Protein AF-A0AAN9F4X1-F1 (afdb_monomer)

Radius of gyration: 17.56 Å; Cα contacts (8 Å, |Δi|>4): 299; chains: 1; bounding box: 50×31×44 Å

Foldseek 3Di:
DCPDPVVVVVVPPAEQEQDPDDDPPDPDPDPDQLPCPVVVVVVVCVVVVHDDDPDDHPHRDRQKHKDKAWDDDDDFWTKIKIKMWGAAQAKDPKHKYKFAAPPQLVQWDAKPQWHWDADPPRSIIMTIHDVVRRIQHYWDCDPDPPDPTDIDMDMMMTMGTPPPDDPDDCVPRVHTD

Organism: Crotalaria pallida (NCBI:txid3830)

Sequence (177 aa):
MLDNVEDRLAAGENLILALMNHLVFSKGGWIFPFANRTAKTLAWAKLKHNKVPAKLPCGDNCPVSINWHVNTDHKAGWTARIMIFNWLDDSFEDWFAAIKFDKYFEDFEDVYSFNGTRILGLKTIFLQGLKDMNYLAGETNGTCPSDPRVLEKQQSVISFNKKNTKHIDIMRNGFPS

Structure (mmCIF, N/CA/C/O backbone):
data_AF-A0AAN9F4X1-F1
#
_entry.id   AF-A0AAN9F4X1-F1
#
loop_
_atom_site.group_PDB
_atom_site.id
_atom_site.type_symbol
_atom_site.label_atom_id
_atom_site.label_alt_id
_atom_site.label_comp_id
_atom_site.label_asym_id
_atom_site.label_entity_id
_atom_site.label_seq_id
_atom_site.pdbx_PDB_ins_code
_atom_site.Cartn_x
_atom_site.Cartn_y
_atom_site.Cartn_z
_atom_site.occupancy
_atom_site.B_iso_or_equiv
_atom_site.auth_seq_id
_atom_site.auth_comp_id
_atom_site.auth_asym_id
_atom_site.auth_atom_id
_atom_site.pdbx_PDB_model_num
ATOM 1 N N . MET A 1 1 ? -24.018 -13.080 -14.643 1.00 32.03 1 MET A N 1
ATOM 2 C CA . MET A 1 1 ? -24.502 -12.915 -13.258 1.00 32.03 1 MET A CA 1
ATOM 3 C C . MET A 1 1 ? -23.821 -13.977 -12.412 1.00 32.03 1 MET A C 1
ATOM 5 O O . MET A 1 1 ? -24.387 -15.044 -12.260 1.00 32.03 1 MET A O 1
ATOM 9 N N . LEU A 1 2 ? -22.569 -13.703 -12.029 1.00 26.06 2 LEU A N 1
ATOM 10 C CA . LEU A 1 2 ? -21.730 -14.306 -10.980 1.00 26.06 2 LEU A CA 1
ATOM 11 C C . LEU A 1 2 ? -20.386 -13.549 -11.089 1.00 26.06 2 LEU A C 1
ATOM 13 O O . LEU A 1 2 ? -19.451 -14.003 -11.734 1.00 26.06 2 LEU A O 1
ATOM 17 N N . ASP A 1 3 ? -20.361 -12.318 -10.567 1.00 32.72 3 ASP A N 1
ATOM 18 C CA . ASP A 1 3 ? -19.185 -11.432 -10.522 1.00 32.72 3 ASP A CA 1
ATOM 19 C C . ASP A 1 3 ? -18.366 -11.733 -9.258 1.00 32.72 3 ASP A C 1
ATOM 21 O O . ASP A 1 3 ? -18.247 -10.902 -8.355 1.00 32.72 3 ASP A O 1
ATOM 25 N N . ASN A 1 4 ? -17.857 -12.959 -9.135 1.00 37.34 4 ASN A N 1
ATOM 26 C CA . ASN A 1 4 ? -17.103 -13.350 -7.952 1.00 37.34 4 ASN A CA 1
ATOM 27 C C . ASN A 1 4 ? -15.631 -12.962 -8.111 1.00 37.34 4 ASN A C 1
ATOM 29 O O . ASN A 1 4 ? -14.868 -13.554 -8.866 1.00 37.34 4 ASN A O 1
ATOM 33 N N . VAL A 1 5 ? -15.226 -11.959 -7.332 1.00 42.25 5 VAL A N 1
ATOM 34 C CA . VAL A 1 5 ? -13.828 -11.562 -7.088 1.00 42.25 5 VAL A CA 1
ATOM 35 C C . VAL A 1 5 ? -12.943 -12.773 -6.731 1.00 42.25 5 VAL A C 1
ATOM 37 O O . VAL A 1 5 ? -11.759 -12.783 -7.061 1.00 42.25 5 VAL A O 1
ATOM 40 N N . GLU A 1 6 ? -13.518 -13.821 -6.131 1.00 33.94 6 GLU A N 1
ATOM 41 C CA . GLU A 1 6 ? -12.856 -15.102 -5.844 1.00 33.94 6 GLU A CA 1
ATOM 42 C C . GLU A 1 6 ? -12.417 -15.867 -7.105 1.00 33.94 6 GLU A C 1
ATOM 44 O O . GLU A 1 6 ? -11.312 -16.409 -7.124 1.00 33.94 6 GLU A O 1
ATOM 49 N N . ASP A 1 7 ? -13.200 -15.837 -8.188 1.00 35.84 7 ASP A N 1
ATOM 50 C CA . ASP A 1 7 ? -12.847 -16.513 -9.445 1.00 35.84 7 ASP A CA 1
ATOM 51 C C . ASP A 1 7 ? -11.687 -15.794 -10.159 1.00 35.84 7 ASP A C 1
ATOM 53 O O . ASP A 1 7 ? -10.833 -16.433 -10.771 1.00 35.84 7 ASP A O 1
ATOM 57 N N . ARG A 1 8 ? -11.582 -14.463 -10.008 1.00 38.84 8 ARG A N 1
ATOM 58 C CA . ARG A 1 8 ? -10.441 -13.672 -10.518 1.00 38.84 8 ARG A CA 1
ATOM 59 C C . ARG A 1 8 ? -9.163 -13.903 -9.709 1.00 38.84 8 ARG A C 1
ATOM 61 O O . ARG A 1 8 ? -8.076 -1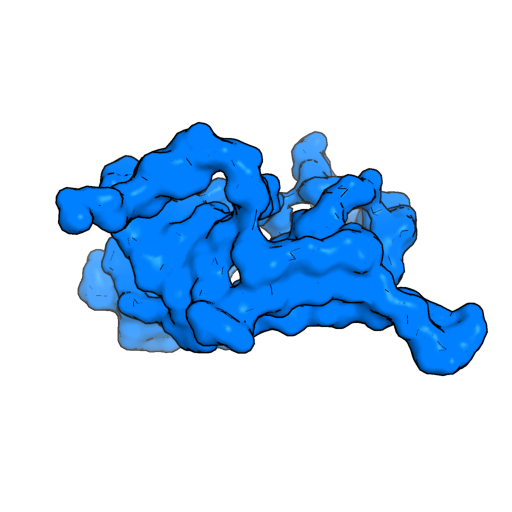3.869 -10.275 1.00 38.84 8 ARG A O 1
ATOM 68 N N . LEU A 1 9 ? -9.284 -14.168 -8.405 1.00 35.22 9 LEU A N 1
ATOM 69 C CA . LEU A 1 9 ? -8.157 -14.564 -7.550 1.00 35.22 9 LEU A CA 1
ATOM 70 C C . LEU A 1 9 ? -7.653 -15.977 -7.893 1.00 35.22 9 LEU A C 1
ATOM 72 O O . LEU A 1 9 ? -6.452 -16.227 -7.813 1.00 35.22 9 LEU A O 1
ATOM 76 N N . ALA A 1 10 ? -8.550 -16.882 -8.301 1.00 30.38 10 ALA A N 1
ATOM 77 C CA . ALA A 1 10 ? -8.215 -18.242 -8.724 1.00 30.38 10 ALA A CA 1
ATOM 78 C C . ALA A 1 10 ? -7.601 -18.317 -10.136 1.00 30.38 10 ALA A C 1
ATOM 80 O O . ALA A 1 10 ? -6.865 -19.259 -10.427 1.00 30.38 10 ALA A O 1
ATOM 81 N N . ALA A 1 11 ? -7.866 -17.326 -10.996 1.00 32.97 11 ALA A N 1
ATOM 82 C CA . ALA A 1 11 ? -7.420 -17.308 -12.390 1.00 32.97 11 ALA A CA 1
ATOM 83 C C . ALA A 1 11 ? -5.918 -17.027 -12.589 1.00 32.97 11 ALA A C 1
ATOM 85 O O . ALA A 1 11 ? -5.431 -17.189 -13.700 1.00 32.97 11 ALA A O 1
ATOM 86 N N . GLY A 1 12 ? -5.164 -16.644 -11.549 1.00 32.53 12 GLY A N 1
ATOM 87 C CA . GLY A 1 12 ? -3.690 -16.660 -11.554 1.00 32.53 12 GLY A CA 1
ATOM 88 C C . GLY A 1 12 ? -2.971 -15.728 -12.543 1.00 32.53 12 GLY A C 1
ATOM 89 O O . GLY A 1 12 ? -1.748 -15.627 -12.492 1.00 32.53 12 GLY A O 1
ATOM 90 N N . GLU A 1 13 ? -3.68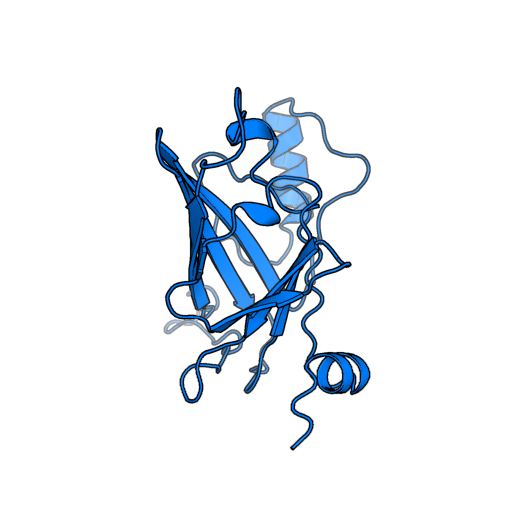9 -15.010 -13.399 1.00 31.72 13 GLU A N 1
ATOM 91 C CA . GLU A 1 13 ? -3.125 -14.101 -14.390 1.00 31.72 13 GLU A CA 1
ATOM 92 C C . GLU A 1 13 ? -3.264 -12.660 -13.864 1.00 31.72 13 GLU A C 1
ATOM 94 O O . GLU A 1 13 ? -4.365 -12.143 -13.694 1.00 31.72 13 GLU A O 1
ATOM 99 N N . ASN A 1 14 ? -2.128 -12.024 -13.548 1.00 33.88 14 ASN A N 1
ATOM 100 C CA . ASN A 1 14 ? -1.980 -10.619 -13.110 1.00 33.88 14 ASN A CA 1
ATOM 101 C C . ASN A 1 14 ? -2.286 -10.273 -11.637 1.00 33.88 14 ASN A C 1
ATOM 103 O O . ASN A 1 14 ? -2.447 -9.099 -11.291 1.00 33.88 14 ASN A O 1
ATOM 107 N N . LEU A 1 15 ? -2.302 -11.248 -10.720 1.00 32.38 15 LEU A N 1
ATOM 108 C CA . LEU A 1 15 ? -2.380 -10.934 -9.288 1.00 32.38 15 LEU A CA 1
ATOM 109 C C . LEU A 1 15 ? -1.022 -10.433 -8.763 1.00 32.38 15 LEU A C 1
ATOM 111 O O . LEU A 1 15 ? -0.093 -11.213 -8.545 1.00 32.38 15 LEU A O 1
ATOM 115 N N . ILE A 1 16 ? -0.914 -9.130 -8.496 1.00 41.84 16 ILE A N 1
ATOM 116 C CA . ILE A 1 16 ? 0.252 -8.557 -7.819 1.00 41.84 16 ILE A CA 1
ATOM 117 C C . ILE A 1 16 ? 0.155 -8.891 -6.327 1.00 41.84 16 ILE A C 1
ATOM 119 O O . ILE A 1 16 ? -0.446 -8.171 -5.525 1.00 41.84 16 ILE A O 1
ATOM 123 N N . LEU A 1 17 ? 0.788 -9.992 -5.927 1.00 33.25 17 LEU A N 1
ATOM 124 C CA . LEU A 1 17 ? 0.945 -10.337 -4.518 1.00 33.25 17 LEU A CA 1
ATOM 125 C C . LEU A 1 17 ? 2.117 -9.549 -3.910 1.00 33.25 17 LEU A C 1
ATOM 127 O O . LEU A 1 17 ? 3.219 -10.061 -3.721 1.00 33.25 17 LEU A O 1
ATOM 131 N N . ALA A 1 18 ? 1.895 -8.273 -3.602 1.00 41.50 18 ALA A N 1
ATOM 132 C CA . ALA A 1 18 ? 2.868 -7.485 -2.858 1.00 41.50 18 ALA A CA 1
ATOM 133 C C . ALA A 1 18 ? 2.681 -7.716 -1.352 1.00 41.50 18 ALA A C 1
ATOM 135 O O . ALA A 1 18 ? 1.747 -7.209 -0.733 1.00 41.50 18 ALA A O 1
ATOM 136 N N . LEU A 1 19 ? 3.595 -8.473 -0.742 1.00 33.38 19 LEU A N 1
ATOM 137 C CA . LEU A 1 19 ? 3.666 -8.579 0.713 1.00 33.38 19 LEU A CA 1
ATOM 138 C C . LEU A 1 19 ? 4.097 -7.223 1.286 1.00 33.38 19 LEU A C 1
ATOM 140 O O . LEU A 1 19 ? 5.250 -6.807 1.129 1.00 33.38 19 LEU A O 1
ATOM 144 N N . MET A 1 20 ? 3.163 -6.540 1.949 1.00 34.94 20 MET A N 1
ATOM 145 C CA . MET A 1 20 ? 3.404 -5.284 2.656 1.00 34.94 20 MET A CA 1
ATOM 146 C C . MET A 1 20 ? 4.274 -5.555 3.881 1.00 34.94 20 MET A C 1
ATOM 148 O O 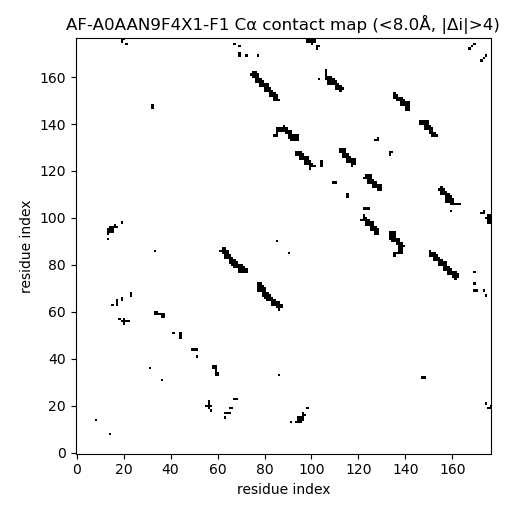. MET A 1 20 ? 3.796 -5.730 4.991 1.00 34.94 20 MET A O 1
ATOM 152 N N . ASN A 1 21 ? 5.586 -5.620 3.685 1.00 35.69 21 ASN A N 1
ATOM 153 C CA . ASN A 1 21 ? 6.512 -5.755 4.797 1.00 35.69 21 ASN A CA 1
ATOM 154 C C . ASN A 1 21 ? 6.793 -4.371 5.395 1.00 35.69 21 ASN A C 1
ATOM 156 O O . ASN A 1 21 ? 7.172 -3.442 4.682 1.00 35.69 21 ASN A O 1
ATOM 160 N N . HIS A 1 22 ? 6.610 -4.262 6.714 1.00 30.88 22 HIS A N 1
ATOM 161 C CA . HIS A 1 22 ? 6.814 -3.085 7.561 1.00 30.88 22 HIS A CA 1
ATOM 162 C C . HIS A 1 22 ? 8.129 -2.320 7.300 1.00 30.88 22 HIS A C 1
ATOM 164 O O . HIS A 1 22 ? 9.107 -2.449 8.036 1.00 30.88 22 HIS A O 1
ATOM 170 N N . LEU A 1 23 ? 8.137 -1.430 6.310 1.00 32.00 23 LEU A N 1
ATOM 171 C CA . LEU A 1 23 ? 9.049 -0.294 6.274 1.00 32.00 23 LEU A CA 1
ATOM 172 C C . LEU A 1 23 ? 8.242 0.991 6.223 1.00 32.00 23 LEU A C 1
ATOM 174 O O . LEU A 1 23 ? 7.928 1.543 5.170 1.00 32.00 23 LEU A O 1
ATOM 178 N N . VAL A 1 24 ? 7.959 1.494 7.419 1.00 32.16 24 VAL A N 1
ATOM 179 C CA . VAL A 1 24 ? 7.647 2.901 7.627 1.00 32.16 24 VAL A CA 1
ATOM 180 C C . VAL A 1 24 ? 8.922 3.685 7.324 1.00 32.16 24 VAL A C 1
ATOM 182 O O . VAL A 1 24 ? 9.817 3.781 8.164 1.00 32.16 24 VAL A O 1
ATOM 185 N N . PHE A 1 25 ? 9.036 4.250 6.121 1.00 28.95 25 PHE A N 1
ATOM 186 C CA . PHE A 1 25 ? 10.027 5.295 5.871 1.00 28.95 25 PHE A CA 1
ATOM 187 C C . PHE A 1 25 ? 9.559 6.568 6.584 1.00 28.95 25 PHE A C 1
ATOM 189 O O . PHE A 1 25 ? 8.845 7.399 6.028 1.00 28.95 25 PHE A O 1
ATOM 196 N N . SER A 1 26 ? 9.935 6.696 7.857 1.00 24.78 26 SER A N 1
ATOM 197 C CA . SER A 1 26 ? 9.824 7.945 8.609 1.00 24.78 26 SER A CA 1
ATOM 198 C C . SER A 1 26 ? 10.621 9.035 7.885 1.00 24.78 26 SER A C 1
ATOM 200 O O . SER A 1 26 ? 11.833 8.906 7.730 1.00 24.78 26 SER A O 1
ATOM 202 N N . LYS A 1 27 ? 9.904 10.064 7.409 1.00 29.39 27 LYS A N 1
ATOM 203 C CA . LYS A 1 27 ? 10.380 11.360 6.886 1.00 29.39 27 LYS A CA 1
ATOM 204 C C . LYS A 1 27 ? 11.734 11.318 6.161 1.00 29.39 27 LYS A C 1
ATOM 206 O O . LYS A 1 27 ? 12.783 11.582 6.738 1.00 29.39 27 LYS A O 1
ATOM 211 N N . GLY A 1 28 ? 11.663 11.067 4.858 1.00 30.09 28 GLY A N 1
ATOM 212 C CA . GLY A 1 28 ? 12.811 11.064 3.952 1.00 30.09 28 GLY A CA 1
ATOM 213 C C . GLY A 1 28 ? 12.693 9.903 2.981 1.00 30.09 28 GLY A C 1
ATOM 214 O O . GLY A 1 28 ? 13.497 8.977 3.017 1.00 30.09 28 GLY A O 1
ATOM 215 N N . GLY A 1 29 ? 11.622 9.906 2.182 1.00 34.69 29 GLY A N 1
ATOM 216 C CA . GLY A 1 29 ? 11.379 8.889 1.167 1.00 34.69 29 GLY A CA 1
ATOM 217 C C . GLY A 1 29 ? 12.492 8.934 0.135 1.00 34.69 29 GLY A C 1
ATOM 218 O O . GLY A 1 29 ? 12.477 9.779 -0.756 1.00 34.69 29 GLY A O 1
ATOM 219 N N . TRP A 1 30 ? 13.479 8.053 0.274 1.00 43.81 30 TRP A N 1
ATOM 220 C CA . TRP A 1 30 ? 14.514 7.953 -0.731 1.00 43.81 30 TRP A CA 1
ATOM 221 C C . TRP A 1 30 ? 13.962 7.181 -1.927 1.00 43.81 30 TRP A C 1
ATOM 223 O O . TRP A 1 30 ? 13.773 5.966 -1.873 1.00 43.81 30 TRP A O 1
ATOM 233 N N . ILE A 1 31 ? 13.710 7.916 -3.006 1.00 46.66 31 ILE A N 1
ATOM 234 C CA . ILE A 1 31 ? 13.449 7.402 -4.352 1.00 46.66 31 ILE A CA 1
ATOM 235 C C . ILE A 1 31 ? 14.808 6.965 -4.921 1.00 46.66 31 ILE A C 1
ATOM 237 O O . ILE A 1 31 ? 15.414 7.661 -5.729 1.00 46.66 31 ILE A O 1
ATOM 241 N N . PHE A 1 32 ? 15.401 5.903 -4.368 1.00 48.84 32 PHE A N 1
ATOM 242 C CA . PHE A 1 32 ? 16.644 5.360 -4.919 1.00 48.84 32 PHE A CA 1
ATOM 243 C C . PHE A 1 32 ? 16.253 4.416 -6.053 1.00 48.84 32 PHE A C 1
ATOM 245 O O . PHE A 1 32 ? 15.279 3.678 -5.883 1.00 48.84 32 PHE A O 1
ATOM 252 N N . PRO A 1 33 ? 17.034 4.375 -7.149 1.00 56.38 33 PRO A N 1
ATOM 253 C CA . PRO A 1 33 ? 16.976 3.267 -8.083 1.00 56.38 33 PRO A CA 1
ATOM 254 C C . PRO A 1 33 ? 17.053 1.969 -7.296 1.00 56.38 33 PRO A C 1
ATOM 256 O O . PRO A 1 33 ? 17.814 1.854 -6.328 1.00 56.38 33 PRO A O 1
ATOM 259 N N . PHE A 1 34 ? 16.219 1.029 -7.700 1.00 56.09 34 PHE A N 1
ATOM 260 C CA . PHE A 1 34 ? 15.940 -0.184 -6.962 1.00 56.09 34 PHE A CA 1
ATOM 261 C C . PHE A 1 34 ? 17.199 -1.041 -6.709 1.00 56.09 34 PHE A C 1
ATOM 263 O O . PHE A 1 34 ? 17.322 -1.709 -5.682 1.00 56.09 34 PHE A O 1
ATOM 270 N N . ALA A 1 35 ? 18.193 -0.927 -7.592 1.00 62.34 35 ALA A N 1
ATOM 271 C CA . ALA A 1 35 ? 19.492 -1.563 -7.444 1.00 62.34 35 ALA A CA 1
ATOM 272 C C . ALA A 1 35 ? 20.203 -1.176 -6.129 1.00 62.34 35 ALA A C 1
ATOM 274 O O . ALA A 1 35 ? 20.462 -0.001 -5.835 1.00 62.34 35 ALA A O 1
ATOM 275 N N . ASN A 1 36 ? 20.605 -2.202 -5.373 1.00 66.50 36 ASN A N 1
ATOM 276 C CA . ASN A 1 36 ? 21.379 -2.107 -4.133 1.00 66.50 36 ASN A CA 1
ATOM 277 C C . ASN A 1 36 ? 20.670 -1.369 -2.984 1.00 66.50 36 ASN A C 1
ATOM 279 O O . ASN A 1 36 ? 21.332 -0.815 -2.093 1.00 66.50 36 ASN A O 1
ATOM 283 N N . ARG A 1 37 ? 19.331 -1.341 -2.964 1.00 70.31 37 ARG A N 1
ATOM 284 C CA . ARG A 1 37 ? 18.573 -0.733 -1.861 1.00 70.31 37 ARG A CA 1
ATOM 285 C C . ARG A 1 37 ? 18.836 -1.470 -0.555 1.00 70.31 37 ARG A C 1
ATOM 287 O O . ARG A 1 37 ? 18.982 -0.823 0.484 1.00 70.31 37 ARG A O 1
ATOM 294 N N . THR A 1 38 ? 18.966 -2.790 -0.604 1.00 75.19 38 THR A N 1
ATOM 295 C CA . THR A 1 38 ? 19.269 -3.627 0.560 1.00 75.19 38 THR A CA 1
ATOM 296 C C . THR A 1 38 ? 20.621 -3.244 1.158 1.00 75.19 38 THR A C 1
ATOM 298 O O . THR A 1 38 ? 20.697 -2.902 2.340 1.00 75.19 38 THR A O 1
ATOM 301 N N . ALA A 1 39 ? 21.675 -3.182 0.338 1.00 80.19 39 ALA A N 1
ATOM 302 C CA . ALA A 1 39 ? 23.014 -2.798 0.787 1.00 80.19 39 ALA A CA 1
ATOM 303 C C . ALA A 1 39 ? 23.047 -1.383 1.393 1.00 80.19 39 ALA A C 1
ATOM 305 O O . ALA A 1 39 ? 23.582 -1.183 2.487 1.00 80.19 39 ALA A O 1
ATOM 306 N N . LYS A 1 40 ? 22.414 -0.405 0.730 1.00 76.81 40 LYS A N 1
ATOM 307 C CA . LYS A 1 40 ? 22.313 0.976 1.234 1.00 76.81 40 LYS A CA 1
ATOM 308 C C . LYS A 1 40 ? 21.538 1.055 2.549 1.00 76.81 40 LYS A C 1
ATOM 310 O O . LYS A 1 40 ? 21.950 1.768 3.461 1.00 76.81 40 LYS A O 1
ATOM 315 N N . THR A 1 41 ? 20.442 0.307 2.667 1.00 75.00 41 THR A N 1
ATOM 316 C CA . THR A 1 41 ? 19.600 0.291 3.872 1.00 75.00 41 THR A CA 1
ATOM 317 C C . THR A 1 41 ? 20.343 -0.330 5.051 1.00 75.00 41 THR A C 1
ATOM 319 O O . THR A 1 41 ? 20.308 0.226 6.146 1.00 75.00 41 THR A O 1
ATOM 322 N N . LEU A 1 42 ? 21.073 -1.429 4.836 1.00 81.00 42 LEU A N 1
ATOM 323 C CA . LEU A 1 42 ? 21.905 -2.054 5.868 1.00 81.00 42 LEU A CA 1
ATOM 324 C C . LEU A 1 42 ? 23.049 -1.133 6.311 1.00 81.00 42 LEU A C 1
ATOM 326 O O . LEU A 1 42 ? 23.293 -0.987 7.510 1.00 81.00 42 LEU A O 1
ATOM 330 N N . ALA A 1 43 ? 23.711 -0.460 5.367 1.00 83.00 43 ALA A N 1
ATOM 331 C CA . ALA A 1 43 ? 24.750 0.519 5.678 1.00 83.00 43 ALA A CA 1
ATOM 332 C C . ALA A 1 43 ? 24.193 1.700 6.491 1.00 83.00 43 ALA A C 1
ATOM 334 O O . ALA A 1 43 ? 24.773 2.086 7.507 1.00 83.00 43 ALA A O 1
ATOM 335 N N . TRP A 1 44 ? 23.034 2.234 6.099 1.00 76.75 44 TRP A N 1
ATOM 336 C CA . TRP A 1 44 ? 22.355 3.300 6.834 1.00 76.75 44 TRP A CA 1
ATOM 337 C C . TRP A 1 44 ? 21.918 2.859 8.234 1.00 76.75 44 TRP A C 1
ATOM 339 O O . TRP A 1 44 ? 22.129 3.589 9.202 1.00 76.75 44 TRP A O 1
ATOM 349 N N . ALA A 1 45 ? 21.355 1.654 8.370 1.00 79.38 45 ALA A N 1
ATOM 350 C CA . ALA A 1 45 ? 20.970 1.097 9.662 1.00 79.38 45 ALA A CA 1
ATOM 351 C C . ALA A 1 45 ? 22.180 0.968 10.596 1.00 79.38 45 ALA A C 1
ATOM 353 O O . ALA A 1 45 ? 22.088 1.349 11.762 1.00 79.38 45 ALA A O 1
ATOM 354 N N . LYS A 1 46 ? 23.333 0.533 10.067 1.00 83.12 46 LYS A N 1
ATOM 355 C CA . LYS A 1 46 ? 24.600 0.484 10.807 1.00 83.12 46 LYS A CA 1
ATOM 356 C C . LYS A 1 46 ? 25.053 1.875 11.261 1.00 83.12 46 LYS A C 1
ATOM 358 O O . LYS A 1 46 ? 25.394 2.037 12.427 1.00 83.12 46 LYS A O 1
ATOM 363 N N . LEU A 1 47 ? 25.008 2.877 10.378 1.00 82.00 47 LEU A N 1
ATOM 364 C CA . LEU A 1 47 ? 25.374 4.267 10.698 1.00 82.00 47 LEU A CA 1
ATOM 365 C C . LEU A 1 47 ? 24.444 4.915 11.732 1.00 82.00 47 LEU A C 1
ATOM 367 O O . LEU A 1 47 ? 24.878 5.763 12.505 1.00 82.00 47 LEU A O 1
ATOM 371 N N . LYS A 1 48 ? 23.160 4.547 11.738 1.00 80.81 48 LYS A N 1
ATOM 372 C CA . LYS A 1 48 ? 22.160 5.067 12.682 1.00 80.81 48 LYS A CA 1
ATOM 373 C C . LYS A 1 48 ? 21.982 4.204 13.930 1.00 80.81 48 LYS A C 1
ATOM 375 O O . LYS A 1 48 ? 21.137 4.532 14.753 1.00 80.81 48 LYS A O 1
ATOM 380 N N . HIS A 1 49 ? 22.762 3.132 14.076 1.00 83.56 49 HIS A N 1
ATOM 381 C CA . HIS A 1 49 ? 22.625 2.152 15.159 1.00 83.56 49 HIS A CA 1
ATOM 382 C C . HIS A 1 49 ? 21.198 1.581 15.287 1.00 83.56 49 HIS A C 1
ATOM 384 O O . HIS A 1 49 ? 20.738 1.240 16.377 1.00 83.56 49 HIS A O 1
ATOM 390 N N . ASN A 1 50 ? 20.491 1.464 14.162 1.00 78.50 50 ASN A N 1
ATOM 391 C CA . ASN A 1 50 ? 19.146 0.906 14.115 1.00 78.50 50 ASN A CA 1
ATOM 392 C C . ASN A 1 50 ? 19.203 -0.625 14.114 1.00 78.50 50 ASN A C 1
ATOM 394 O O . ASN A 1 50 ? 20.054 -1.232 13.462 1.00 78.50 50 ASN A O 1
ATOM 398 N N . LYS A 1 51 ? 18.249 -1.262 14.802 1.00 79.44 51 LYS A N 1
ATOM 399 C CA . LYS A 1 51 ? 18.086 -2.720 14.758 1.00 79.44 51 LYS A CA 1
ATOM 400 C C . LYS A 1 51 ? 17.603 -3.146 13.372 1.00 79.44 51 LYS A C 1
ATOM 402 O O . LYS A 1 51 ? 16.617 -2.610 12.870 1.00 79.44 51 LYS A O 1
ATOM 407 N N . VAL A 1 52 ? 18.282 -4.125 12.781 1.00 75.38 52 VAL A N 1
ATOM 408 C CA . VAL A 1 52 ? 17.880 -4.734 11.509 1.00 75.38 52 VAL A CA 1
ATOM 409 C C . VAL A 1 52 ? 16.916 -5.891 11.804 1.00 75.38 52 VAL A C 1
ATOM 411 O O . VAL A 1 52 ? 17.237 -6.729 12.650 1.00 75.38 52 VAL A O 1
ATOM 414 N N . PRO A 1 53 ? 15.735 -5.947 11.164 1.00 70.56 53 PRO A N 1
ATOM 415 C CA . PRO A 1 53 ? 14.792 -7.042 11.363 1.00 70.56 53 PRO A CA 1
ATOM 416 C C . PRO A 1 53 ? 15.342 -8.363 10.808 1.00 70.56 53 PRO A C 1
ATOM 418 O O . PRO A 1 53 ? 16.053 -8.377 9.807 1.00 70.56 53 PRO A O 1
ATOM 421 N N . ALA A 1 54 ? 14.975 -9.483 11.441 1.00 71.00 54 ALA A N 1
ATOM 422 C CA . ALA A 1 54 ? 15.418 -10.821 11.031 1.00 71.00 54 ALA A CA 1
ATOM 423 C C . ALA A 1 54 ? 14.900 -11.219 9.638 1.00 71.00 54 ALA A C 1
ATOM 425 O O . ALA A 1 54 ? 15.597 -11.890 8.882 1.00 71.00 54 ALA A O 1
ATOM 426 N N . LYS A 1 55 ? 13.686 -10.777 9.289 1.00 67.06 55 LYS A N 1
ATOM 427 C CA . LYS A 1 55 ? 13.131 -10.880 7.940 1.00 67.06 55 LYS A CA 1
ATOM 428 C C . LYS A 1 55 ? 13.222 -9.509 7.289 1.00 67.06 55 LYS A C 1
ATOM 430 O O . LYS A 1 55 ? 12.572 -8.565 7.741 1.00 67.06 55 LYS A O 1
ATOM 435 N N . LEU A 1 56 ? 14.045 -9.399 6.252 1.00 65.88 56 LEU A N 1
ATOM 436 C CA . LEU A 1 56 ? 14.091 -8.184 5.457 1.00 65.88 56 LEU A CA 1
ATOM 437 C C . LEU A 1 56 ? 12.802 -8.081 4.621 1.00 65.88 56 LEU A C 1
ATOM 439 O O . LEU A 1 56 ? 12.282 -9.103 4.162 1.00 65.88 56 LEU A O 1
ATOM 443 N N . PRO A 1 57 ? 12.263 -6.866 4.440 1.00 63.22 57 PRO A N 1
ATOM 444 C CA . PRO A 1 57 ? 11.202 -6.619 3.468 1.00 63.22 57 PRO A CA 1
ATOM 445 C C . PRO A 1 57 ? 11.688 -7.004 2.071 1.00 63.22 57 PRO A C 1
ATOM 447 O O . PRO A 1 57 ? 12.888 -7.198 1.881 1.00 63.22 57 PRO A O 1
ATOM 450 N N . CYS A 1 58 ? 10.758 -7.107 1.113 1.00 60.44 58 CYS A N 1
ATOM 451 C CA . CYS A 1 58 ? 11.082 -7.439 -0.275 1.00 60.44 58 CYS A CA 1
ATOM 452 C C . CYS A 1 58 ? 12.303 -6.614 -0.712 1.00 60.44 58 CYS A C 1
ATOM 454 O O . CYS A 1 58 ? 12.257 -5.381 -0.678 1.00 60.44 58 CYS A O 1
ATOM 456 N N . GLY A 1 59 ? 13.415 -7.324 -0.924 1.00 58.34 59 GLY A N 1
ATOM 457 C CA . GLY A 1 59 ? 14.750 -6.754 -1.060 1.00 58.34 59 GLY A CA 1
ATOM 458 C C . GLY A 1 59 ? 15.000 -6.309 -2.488 1.00 58.34 59 GLY A C 1
ATOM 459 O O . GLY A 1 59 ? 14.084 -5.848 -3.153 1.00 58.34 59 GLY A O 1
ATOM 460 N N . ASP A 1 60 ? 16.221 -6.482 -2.978 1.00 58.78 60 ASP A N 1
ATOM 461 C CA . ASP A 1 60 ? 16.569 -6.152 -4.357 1.00 58.78 60 ASP A CA 1
ATOM 462 C C . ASP A 1 60 ? 16.065 -7.267 -5.319 1.00 58.78 60 ASP A C 1
ATOM 464 O O . ASP A 1 60 ? 16.706 -8.299 -5.446 1.00 58.78 60 ASP A O 1
ATOM 468 N N . ASN A 1 61 ? 14.873 -7.136 -5.910 1.00 61.41 61 ASN A N 1
ATOM 469 C CA . ASN A 1 61 ? 14.493 -7.357 -7.337 1.00 61.41 61 ASN A CA 1
ATOM 470 C C . ASN A 1 61 ? 12.998 -7.686 -7.406 1.00 61.41 61 ASN A C 1
ATOM 472 O O . ASN A 1 61 ? 12.566 -8.672 -7.993 1.00 61.41 61 ASN A O 1
ATOM 476 N N . CYS A 1 62 ? 12.205 -6.878 -6.705 1.00 70.62 62 CYS A N 1
ATOM 477 C CA . CYS A 1 62 ? 10.779 -7.071 -6.552 1.00 70.62 62 CYS A CA 1
ATOM 478 C C . CYS A 1 62 ? 10.089 -6.334 -7.696 1.00 70.62 62 CYS A C 1
ATOM 480 O O . CYS A 1 62 ? 10.251 -5.116 -7.787 1.00 70.62 62 CYS A O 1
ATOM 482 N N . PRO A 1 63 ? 9.325 -7.041 -8.544 1.00 73.31 63 PRO A N 1
ATOM 483 C CA . PRO A 1 63 ? 8.740 -6.457 -9.747 1.00 73.31 63 PRO A CA 1
ATOM 484 C C . PRO A 1 63 ? 7.777 -5.315 -9.418 1.00 73.31 63 PRO A C 1
ATOM 486 O O . PRO A 1 63 ? 7.648 -4.366 -10.177 1.00 73.31 63 PRO A O 1
ATOM 489 N N . VAL A 1 64 ? 7.130 -5.369 -8.251 1.00 77.75 64 VAL A N 1
ATOM 490 C CA . VAL A 1 64 ? 6.195 -4.345 -7.788 1.00 77.75 64 VAL A CA 1
ATOM 491 C C . VAL A 1 64 ? 6.475 -4.020 -6.328 1.00 77.75 64 VAL A C 1
ATOM 493 O O . VAL A 1 64 ? 6.779 -4.909 -5.528 1.00 77.75 64 VAL A O 1
ATOM 496 N N . SER A 1 65 ? 6.363 -2.743 -5.961 1.00 77.81 65 SER A N 1
ATOM 497 C CA . SER A 1 65 ? 6.417 -2.316 -4.564 1.00 77.81 65 SER A CA 1
ATOM 498 C C . SER A 1 65 ? 5.187 -1.508 -4.173 1.00 77.81 65 SER A C 1
ATOM 500 O O . SER A 1 65 ? 4.623 -0.762 -4.972 1.00 77.81 65 SER A O 1
ATOM 502 N N . ILE A 1 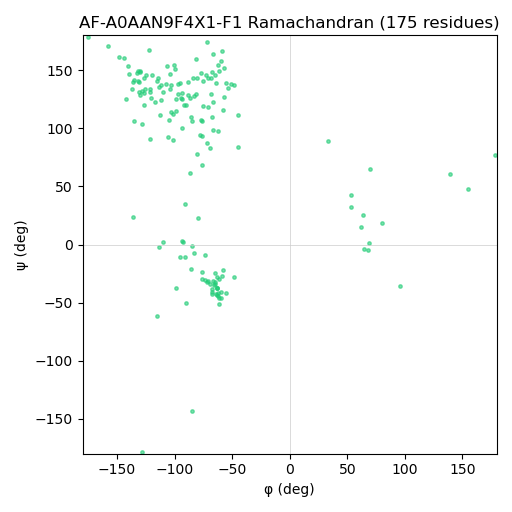66 ? 4.765 -1.673 -2.920 1.00 80.62 66 ILE A N 1
ATOM 503 C CA . ILE A 1 66 ? 3.660 -0.924 -2.330 1.00 80.62 66 ILE A CA 1
ATOM 504 C C . ILE A 1 66 ? 4.189 -0.158 -1.126 1.00 80.62 66 ILE A C 1
ATOM 506 O O . ILE A 1 66 ? 4.757 -0.741 -0.203 1.00 80.62 66 ILE A O 1
ATOM 510 N N . ASN A 1 67 ? 3.962 1.150 -1.120 1.00 81.12 67 ASN A N 1
ATOM 511 C CA . ASN A 1 67 ? 4.236 2.005 0.021 1.00 81.12 67 ASN A CA 1
ATOM 512 C C . ASN A 1 67 ? 2.932 2.333 0.744 1.00 81.12 67 ASN A C 1
ATOM 514 O O . ASN A 1 67 ? 1.937 2.695 0.117 1.00 81.12 67 ASN A O 1
ATOM 518 N N . TRP A 1 68 ? 2.980 2.276 2.073 1.00 84.25 68 TRP A N 1
ATOM 519 C CA . TRP A 1 68 ? 1.882 2.636 2.961 1.00 84.25 68 TRP A CA 1
ATOM 520 C C . TRP A 1 68 ? 2.306 3.741 3.913 1.00 84.25 68 TRP A C 1
ATOM 522 O O . TRP A 1 68 ? 3.371 3.667 4.530 1.00 84.25 68 TRP A O 1
ATOM 532 N N . HIS A 1 69 ? 1.462 4.752 4.063 1.00 84.00 69 HIS A N 1
ATOM 533 C CA . HIS A 1 69 ? 1.723 5.863 4.960 1.00 84.00 69 HIS A CA 1
ATOM 534 C C . HIS A 1 69 ? 0.435 6.315 5.637 1.00 84.00 69 HIS A C 1
ATOM 536 O O . HIS A 1 69 ? -0.520 6.673 4.960 1.00 84.00 69 HIS A O 1
ATOM 542 N N . VAL A 1 70 ? 0.405 6.356 6.969 1.00 87.69 70 VAL A N 1
ATOM 543 C CA . VAL A 1 70 ? -0.706 6.984 7.697 1.00 87.69 70 VAL A CA 1
ATOM 544 C C . VAL A 1 70 ? -0.618 8.496 7.494 1.00 87.69 70 VAL A C 1
ATOM 546 O O . VAL A 1 70 ? 0.366 9.127 7.870 1.00 87.69 70 VAL A O 1
ATOM 549 N N . ASN A 1 71 ? -1.643 9.079 6.882 1.00 84.56 71 ASN A N 1
ATOM 550 C CA . ASN A 1 71 ? -1.664 10.482 6.489 1.00 84.56 71 ASN A CA 1
ATOM 551 C C . ASN A 1 71 ? -2.231 11.384 7.580 1.00 84.56 71 ASN A C 1
ATOM 553 O O . ASN A 1 71 ? -1.629 12.405 7.908 1.00 84.56 71 ASN A O 1
ATOM 557 N N . THR A 1 72 ? -3.395 11.032 8.115 1.00 87.38 72 THR A N 1
ATOM 558 C CA . THR A 1 72 ? -4.062 11.816 9.154 1.00 87.38 72 THR A CA 1
ATOM 559 C C . THR A 1 72 ? -4.657 10.897 10.196 1.00 87.38 72 THR A C 1
ATOM 561 O O . THR A 1 72 ? -5.133 9.813 9.872 1.00 87.38 72 THR A O 1
ATOM 564 N N . ASP A 1 73 ? -4.659 11.362 11.440 1.00 88.88 73 ASP A N 1
ATOM 565 C CA . ASP A 1 73 ? -5.273 10.669 12.559 1.00 88.88 73 ASP A CA 1
ATOM 566 C C . ASP A 1 73 ? -6.073 11.672 13.399 1.00 88.88 73 ASP A C 1
ATOM 568 O O . ASP A 1 73 ? -5.502 12.535 14.065 1.00 88.88 73 ASP A O 1
ATOM 572 N N . HIS A 1 74 ? -7.403 11.622 13.318 1.00 86.56 74 HIS A N 1
ATOM 573 C CA . HIS A 1 74 ? -8.294 12.546 14.023 1.00 86.56 74 HIS A CA 1
ATOM 574 C C . HIS A 1 74 ? -9.365 11.783 14.815 1.00 86.56 74 HIS A C 1
ATOM 576 O O . HIS A 1 74 ? -9.351 10.556 14.905 1.00 86.56 74 HIS A O 1
ATOM 582 N N . LYS A 1 75 ? -10.270 12.503 15.490 1.00 83.75 75 LYS A N 1
ATOM 583 C CA . LYS A 1 75 ? -11.245 11.882 16.407 1.00 83.75 75 LYS A CA 1
ATOM 584 C C . LYS A 1 75 ? -12.279 11.009 15.689 1.00 83.75 75 LYS A C 1
ATOM 586 O O . LYS A 1 75 ? -12.647 9.972 16.222 1.00 83.75 75 LYS A O 1
ATOM 591 N N . ALA A 1 76 ? -12.737 11.434 14.513 1.00 86.56 76 ALA A N 1
ATOM 592 C CA . ALA A 1 76 ? -13.782 10.744 13.755 1.00 86.56 76 ALA A CA 1
ATOM 593 C C . ALA A 1 76 ? -13.242 9.624 12.851 1.00 86.56 76 ALA A C 1
ATOM 595 O O . ALA A 1 76 ? -13.983 8.719 12.484 1.00 86.56 76 ALA A O 1
ATOM 596 N N . GLY A 1 77 ? -11.958 9.666 12.502 1.00 90.50 77 GLY A N 1
ATOM 597 C CA . GLY A 1 77 ? -11.395 8.794 11.487 1.00 90.50 77 GLY A CA 1
ATOM 598 C C . GLY A 1 77 ? -9.892 8.962 11.348 1.00 90.50 77 GLY A C 1
ATOM 599 O O . GLY A 1 77 ? -9.262 9.791 12.009 1.00 90.50 77 GLY A O 1
ATOM 600 N N . TRP A 1 78 ? -9.315 8.169 10.464 1.00 91.56 78 TRP A N 1
ATOM 601 C CA . TRP A 1 78 ? -7.933 8.294 10.034 1.00 91.56 78 TRP A CA 1
ATOM 602 C C . TRP A 1 78 ? -7.838 7.949 8.551 1.00 91.56 78 TRP A C 1
ATOM 604 O O . TRP A 1 78 ? -8.742 7.347 7.973 1.00 91.56 78 TRP A O 1
ATOM 614 N N . THR A 1 79 ? -6.758 8.383 7.915 1.00 92.31 79 THR A N 1
ATOM 615 C CA . THR A 1 79 ? -6.515 8.090 6.503 1.00 92.31 79 THR A CA 1
ATOM 616 C C . THR A 1 79 ? -5.119 7.540 6.311 1.00 92.31 79 THR A C 1
ATOM 618 O O . THR A 1 79 ? -4.184 7.924 7.021 1.00 92.31 79 THR A O 1
ATOM 621 N N . ALA A 1 80 ? -4.964 6.678 5.316 1.00 91.56 80 ALA A N 1
ATOM 622 C CA . ALA A 1 80 ? -3.671 6.213 4.853 1.00 91.56 80 ALA A CA 1
ATOM 623 C C . ALA A 1 80 ? -3.527 6.432 3.355 1.00 91.56 80 ALA A C 1
ATOM 625 O O . ALA A 1 80 ? -4.474 6.276 2.596 1.00 91.56 80 ALA A O 1
ATOM 626 N N . ARG A 1 81 ? -2.327 6.789 2.918 1.00 91.38 81 ARG A N 1
ATOM 627 C CA . ARG A 1 81 ? -1.950 6.816 1.515 1.00 91.38 81 ARG A CA 1
ATOM 628 C C . ARG A 1 81 ? -1.295 5.499 1.144 1.00 91.38 81 ARG A C 1
ATOM 630 O O . ARG A 1 81 ? -0.337 5.077 1.795 1.00 91.38 81 ARG A O 1
ATOM 637 N N . ILE A 1 82 ? -1.773 4.922 0.053 1.00 89.06 82 ILE A N 1
ATOM 638 C CA . ILE A 1 82 ? -1.136 3.809 -0.633 1.00 89.06 82 ILE A CA 1
ATOM 639 C C . ILE A 1 82 ? -0.530 4.305 -1.947 1.00 89.06 82 ILE A C 1
ATOM 641 O O . ILE A 1 82 ? -1.126 5.121 -2.651 1.00 89.06 82 ILE A O 1
ATOM 645 N N . MET A 1 83 ? 0.676 3.840 -2.262 1.00 86.31 83 MET A N 1
ATOM 646 C CA . MET A 1 83 ? 1.317 4.055 -3.559 1.00 86.31 83 MET A CA 1
ATOM 647 C C . MET A 1 83 ? 1.829 2.722 -4.089 1.00 86.31 83 MET A C 1
ATOM 649 O O . MET A 1 83 ? 2.508 2.011 -3.353 1.00 86.31 83 MET A O 1
ATOM 653 N N . ILE A 1 84 ? 1.525 2.412 -5.343 1.00 85.19 84 ILE A N 1
ATOM 654 C CA . ILE A 1 84 ? 1.931 1.189 -6.037 1.00 85.19 84 ILE A CA 1
ATOM 655 C C . ILE A 1 84 ? 2.901 1.580 -7.153 1.00 85.19 84 ILE A C 1
ATOM 657 O O . ILE A 1 84 ? 2.674 2.561 -7.862 1.00 85.19 84 ILE A O 1
ATOM 661 N N . PHE A 1 85 ? 3.987 0.825 -7.271 1.00 82.06 85 PHE A N 1
ATOM 662 C CA . PHE A 1 85 ? 5.119 1.088 -8.154 1.00 82.06 85 PHE A CA 1
ATOM 663 C C . PHE A 1 85 ? 5.458 -0.164 -8.958 1.00 82.06 85 PHE A C 1
ATOM 665 O O . PHE A 1 85 ? 5.685 -1.205 -8.344 1.00 82.06 85 PHE A O 1
ATOM 672 N N . ASN A 1 86 ? 5.566 -0.062 -10.281 1.00 83.81 86 ASN A N 1
ATOM 673 C CA . ASN A 1 86 ? 5.974 -1.168 -11.148 1.00 83.81 86 ASN A CA 1
ATOM 674 C C . ASN A 1 86 ? 7.416 -1.006 -11.647 1.00 83.81 86 ASN A C 1
ATOM 676 O O . ASN A 1 86 ? 7.693 -0.186 -12.508 1.00 83.81 86 ASN A O 1
ATOM 680 N N . TRP A 1 87 ? 8.320 -1.817 -11.110 1.00 78.00 87 TRP A N 1
ATOM 681 C CA . TRP A 1 87 ? 9.753 -1.787 -11.411 1.00 78.00 87 TRP A CA 1
ATOM 682 C C . TRP A 1 87 ? 10.130 -2.603 -12.653 1.00 78.00 87 TRP A C 1
ATOM 684 O O . TRP A 1 87 ? 11.311 -2.682 -12.986 1.00 78.00 87 TRP A O 1
ATOM 694 N N . LEU A 1 88 ? 9.165 -3.260 -13.300 1.00 79.88 88 LEU A N 1
ATOM 695 C CA . LEU A 1 88 ? 9.390 -3.973 -14.553 1.00 79.88 88 LEU A CA 1
ATOM 696 C C . LEU A 1 88 ? 9.358 -3.013 -15.735 1.00 79.88 88 LEU A C 1
ATOM 698 O O . LEU A 1 88 ? 8.775 -1.940 -15.656 1.00 79.88 88 LEU A O 1
ATOM 702 N N . ASP A 1 89 ? 9.948 -3.430 -16.847 1.00 84.06 89 ASP A N 1
ATOM 703 C CA . ASP A 1 89 ? 9.844 -2.711 -18.121 1.00 84.06 89 ASP A CA 1
ATOM 704 C C . ASP A 1 89 ? 8.445 -2.894 -18.736 1.00 84.06 89 ASP A C 1
ATOM 706 O O . ASP A 1 89 ? 7.917 -2.002 -19.402 1.00 84.06 89 ASP A O 1
ATOM 710 N N . ASP A 1 90 ? 7.828 -4.043 -18.455 1.00 84.69 90 ASP A N 1
ATOM 711 C CA . ASP A 1 90 ? 6.476 -4.382 -18.874 1.00 84.69 90 ASP A CA 1
ATOM 712 C C . ASP A 1 90 ? 5.436 -3.676 -18.008 1.00 84.69 90 ASP A C 1
ATOM 714 O O . ASP A 1 90 ? 5.620 -3.460 -16.810 1.00 84.69 90 ASP A O 1
ATOM 718 N N . SER A 1 91 ? 4.307 -3.337 -18.618 1.00 84.69 91 SER A N 1
ATOM 719 C CA . SER A 1 91 ? 3.201 -2.674 -17.934 1.00 84.69 91 SER A CA 1
ATOM 720 C C . SER A 1 91 ? 2.106 -3.662 -17.551 1.00 84.69 91 SER A C 1
ATOM 722 O O . SER A 1 91 ? 1.879 -4.647 -18.250 1.00 84.69 91 SER A O 1
ATOM 724 N N . PHE A 1 92 ? 1.379 -3.360 -16.476 1.00 84.31 92 PHE A N 1
ATOM 725 C CA . PHE A 1 92 ? 0.174 -4.103 -16.110 1.00 84.31 92 PHE A CA 1
ATOM 726 C C . PHE A 1 92 ? -1.059 -3.341 -16.590 1.00 84.31 92 PHE A C 1
ATOM 728 O O . PHE A 1 92 ? -1.327 -2.242 -16.106 1.00 84.31 92 PHE A O 1
ATOM 735 N N . GLU A 1 93 ? -1.807 -3.925 -17.526 1.00 82.25 93 GLU A N 1
ATOM 736 C CA . GLU A 1 93 ? -3.083 -3.368 -18.002 1.00 82.25 93 GLU A CA 1
ATOM 737 C C . GLU A 1 93 ? -4.157 -3.400 -16.913 1.00 82.25 93 GLU A C 1
ATOM 739 O O . GLU A 1 93 ? -4.895 -2.436 -16.723 1.00 82.25 93 GLU A O 1
ATOM 744 N N . ASP A 1 94 ? -4.187 -4.503 -16.171 1.00 83.69 94 ASP A N 1
ATOM 745 C CA . ASP A 1 94 ? -5.063 -4.744 -15.040 1.00 83.69 94 ASP A CA 1
ATOM 746 C C . ASP A 1 94 ? -4.217 -5.140 -13.834 1.00 83.69 94 ASP A C 1
ATOM 748 O O . ASP A 1 94 ? -3.516 -6.154 -13.860 1.00 83.69 94 ASP A O 1
ATOM 752 N N . TRP A 1 95 ? -4.304 -4.358 -12.758 1.00 84.88 95 TRP A N 1
ATOM 753 C CA . TRP A 1 95 ? -3.678 -4.702 -11.488 1.00 84.88 95 TRP A CA 1
ATOM 754 C C . TRP A 1 95 ? -4.704 -4.842 -10.368 1.00 84.88 95 TRP A C 1
ATOM 756 O O . TRP A 1 95 ? -5.696 -4.111 -10.273 1.00 84.88 95 TRP A O 1
ATOM 766 N N . PHE A 1 96 ? -4.394 -5.771 -9.469 1.00 87.06 96 PHE A N 1
ATOM 767 C CA . PHE A 1 96 ? -5.153 -6.052 -8.260 1.00 87.06 96 PHE A CA 1
ATOM 768 C C . PHE A 1 96 ? -4.199 -6.095 -7.076 1.00 87.06 96 PHE A C 1
ATOM 770 O O . PHE A 1 96 ? -3.101 -6.641 -7.179 1.00 87.06 96 PHE A O 1
ATOM 777 N N . ALA A 1 97 ? -4.624 -5.544 -5.945 1.00 86.88 97 ALA A N 1
ATOM 778 C CA . ALA A 1 97 ? -3.882 -5.604 -4.697 1.00 86.88 97 ALA A CA 1
ATOM 779 C C . ALA A 1 97 ? -4.808 -6.032 -3.558 1.00 86.88 97 ALA A C 1
ATOM 781 O O . ALA A 1 97 ? -5.951 -5.596 -3.463 1.00 86.88 97 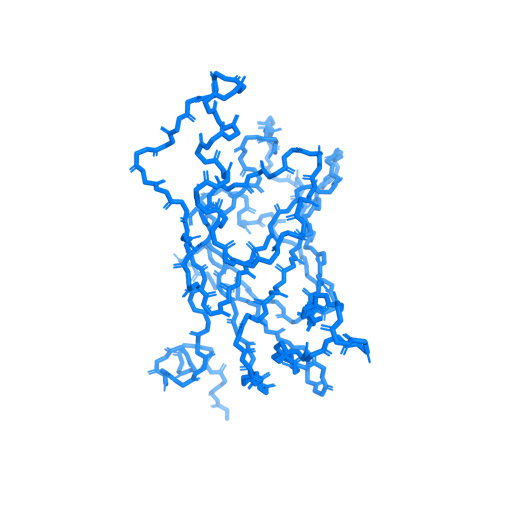ALA A O 1
ATOM 782 N N . ALA A 1 98 ? -4.299 -6.869 -2.663 1.00 88.69 98 ALA A N 1
ATOM 783 C CA . ALA A 1 98 ? -5.017 -7.314 -1.479 1.00 88.69 98 ALA A CA 1
ATOM 784 C C . ALA A 1 98 ? -4.272 -6.841 -0.232 1.00 88.69 98 ALA A C 1
ATOM 786 O O . ALA A 1 98 ? -3.100 -7.160 -0.042 1.00 88.69 98 ALA A O 1
ATOM 787 N N . ILE A 1 99 ? -4.955 -6.088 0.628 1.00 87.25 99 ILE A N 1
ATOM 788 C CA . ILE A 1 99 ? -4.392 -5.564 1.870 1.00 87.25 99 ILE A CA 1
ATOM 789 C C . ILE A 1 99 ? -5.081 -6.240 3.041 1.00 87.25 99 ILE A C 1
ATOM 791 O O . ILE A 1 99 ? -6.264 -6.008 3.297 1.00 87.25 99 ILE A O 1
ATOM 795 N N . LYS A 1 100 ? -4.343 -7.077 3.762 1.00 87.25 100 LYS A N 1
ATOM 796 C CA . LYS A 1 100 ? -4.844 -7.750 4.957 1.00 87.25 100 LYS A CA 1
ATOM 797 C C . LYS A 1 100 ? -4.612 -6.890 6.195 1.00 87.25 100 LYS A C 1
ATOM 799 O O . LYS A 1 100 ? -3.550 -6.300 6.359 1.00 87.25 100 LYS A O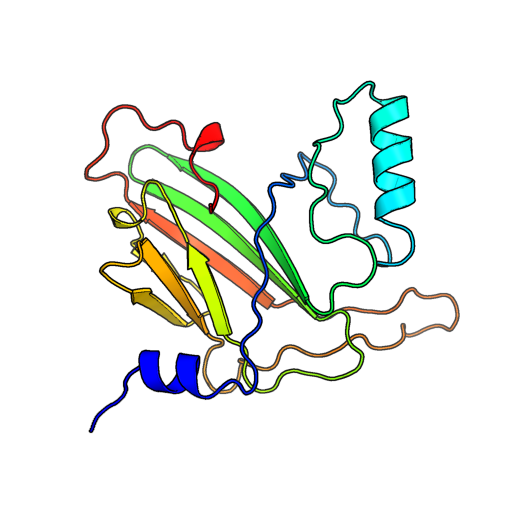 1
ATOM 804 N N . PHE A 1 101 ? -5.596 -6.864 7.085 1.00 84.44 101 PHE A N 1
ATOM 805 C CA . PHE A 1 101 ? -5.510 -6.173 8.365 1.00 84.44 101 PHE A CA 1
ATOM 806 C C . PHE A 1 101 ? -5.861 -7.115 9.511 1.00 84.44 101 PHE A C 1
ATOM 808 O O . PHE A 1 101 ? -6.933 -7.719 9.525 1.00 84.44 101 PHE A O 1
ATOM 815 N N . ASP A 1 102 ? -5.018 -7.168 10.541 1.00 82.50 102 ASP A N 1
ATOM 816 C CA . ASP A 1 102 ? -5.407 -7.827 11.793 1.00 82.50 102 ASP A CA 1
ATOM 817 C C . ASP A 1 102 ? -6.360 -6.960 12.631 1.00 82.50 102 ASP A C 1
ATOM 819 O O . ASP A 1 102 ? -7.198 -7.489 13.372 1.00 82.50 102 ASP A O 1
ATOM 823 N N . LYS A 1 103 ? -6.248 -5.628 12.508 1.00 81.19 103 LYS A N 1
ATOM 824 C CA . LYS A 1 103 ? -6.987 -4.621 13.287 1.00 81.19 103 LYS A CA 1
ATOM 825 C C . LYS A 1 103 ? -7.597 -3.544 12.381 1.00 81.19 103 LYS A C 1
ATOM 827 O O . LYS A 1 103 ? -7.026 -3.210 11.353 1.00 81.19 103 LYS A O 1
ATOM 832 N N . TYR A 1 104 ? -8.741 -2.988 12.789 1.00 81.12 104 TYR A N 1
ATOM 833 C CA . TYR A 1 104 ? -9.452 -1.873 12.123 1.00 81.12 104 TYR A CA 1
ATOM 834 C C . TYR A 1 104 ? -9.942 -2.131 10.694 1.00 81.12 104 TYR A C 1
ATOM 836 O O . TYR A 1 104 ? -10.341 -1.202 10.001 1.00 81.12 104 TYR A O 1
ATOM 844 N N . PHE A 1 105 ? -9.977 -3.389 10.255 1.00 84.62 105 PHE A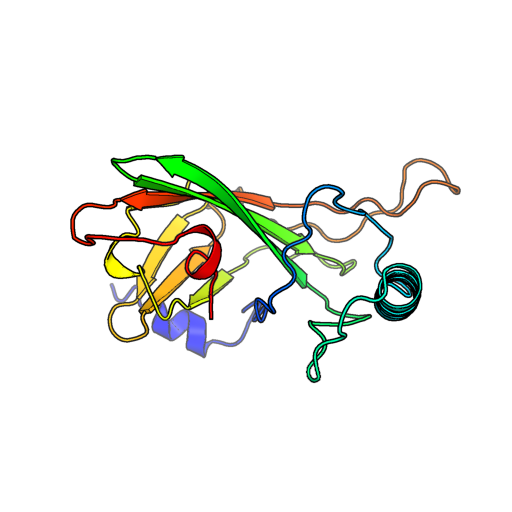 N 1
ATOM 845 C CA . PHE A 1 105 ? -10.614 -3.755 8.990 1.00 84.62 105 PHE A CA 1
ATOM 846 C C . PHE A 1 105 ? -12.081 -3.295 8.924 1.00 84.62 105 PHE A C 1
ATOM 848 O O . PHE A 1 105 ? -12.533 -2.779 7.905 1.00 84.62 105 PHE A O 1
ATOM 855 N N . GLU A 1 106 ? -12.810 -3.452 10.032 1.00 86.94 106 GLU A N 1
ATOM 856 C CA . GLU A 1 106 ? -14.218 -3.050 10.155 1.00 86.94 106 GLU A CA 1
ATOM 857 C C . GLU A 1 106 ? -14.418 -1.537 10.037 1.00 86.94 106 GLU A C 1
ATOM 859 O O . GLU A 1 106 ? -15.486 -1.084 9.632 1.00 86.94 106 GLU A O 1
ATOM 864 N N . ASP A 1 107 ? -13.371 -0.775 10.347 1.00 87.56 107 ASP A N 1
ATOM 865 C CA . ASP A 1 107 ? -13.365 0.676 10.305 1.00 87.56 107 ASP A CA 1
ATOM 866 C C . ASP A 1 107 ? -13.088 1.203 8.886 1.00 87.56 107 ASP A C 1
ATOM 868 O O . ASP A 1 107 ? -13.202 2.405 8.689 1.00 87.56 107 ASP A O 1
ATOM 872 N N . PHE A 1 108 ? -12.738 0.366 7.889 1.00 90.62 108 PHE A N 1
ATOM 873 C CA . PHE A 1 108 ? -12.586 0.824 6.493 1.00 90.62 108 PHE A CA 1
ATOM 874 C C . PHE A 1 108 ? -13.833 1.588 6.076 1.00 90.62 108 PHE A C 1
ATOM 876 O O . PHE A 1 108 ? -14.936 1.159 6.384 1.00 90.62 108 PHE A O 1
ATOM 883 N N . GLU A 1 109 ? -13.691 2.697 5.372 1.00 91.88 109 GLU A N 1
ATOM 884 C CA . GLU A 1 109 ? -14.821 3.482 4.888 1.00 91.88 109 GLU A CA 1
ATOM 885 C C . GLU A 1 109 ? -14.839 3.457 3.369 1.00 91.88 109 GLU A C 1
ATOM 887 O O . GLU A 1 109 ? -15.778 2.902 2.802 1.00 91.88 109 GLU A O 1
ATOM 892 N N . ASP A 1 110 ? -13.784 3.973 2.740 1.00 92.81 110 ASP A N 1
ATOM 893 C CA . ASP A 1 110 ? -13.676 4.021 1.287 1.00 92.81 110 ASP A CA 1
ATOM 894 C C . ASP A 1 110 ? -12.215 4.142 0.818 1.00 92.81 110 ASP A C 1
ATOM 896 O O . ASP A 1 110 ? -11.292 4.375 1.609 1.00 92.81 110 ASP A O 1
ATOM 900 N N . VAL A 1 111 ? -12.005 4.006 -0.489 1.00 93.06 111 VAL A N 1
ATOM 901 C CA . VAL A 1 111 ? -10.743 4.275 -1.175 1.00 93.06 111 VAL A CA 1
ATOM 902 C C . VAL A 1 111 ? -10.963 5.257 -2.326 1.00 93.06 111 VAL A C 1
ATOM 904 O O . VAL A 1 111 ? -11.879 5.127 -3.127 1.00 93.06 111 VAL A O 1
ATOM 907 N N . TYR A 1 112 ? -10.096 6.259 -2.430 1.00 90.38 112 TYR A N 1
ATOM 908 C CA . TYR A 1 112 ? -10.196 7.305 -3.446 1.00 90.38 112 TYR A CA 1
ATOM 909 C C . TYR A 1 112 ? -9.327 6.969 -4.655 1.00 90.38 112 TYR A C 1
ATOM 911 O O . TYR A 1 112 ? -8.192 6.539 -4.490 1.00 90.38 112 TYR A O 1
ATOM 919 N N . SER A 1 113 ? -9.802 7.214 -5.872 1.00 87.88 113 SER A N 1
ATOM 920 C CA . SER A 1 113 ? -9.050 6.986 -7.123 1.00 87.88 113 SER A CA 1
ATOM 921 C C . SER A 1 113 ? -8.752 5.526 -7.483 1.00 87.88 113 SER A C 1
ATOM 923 O O . SER A 1 113 ? -8.257 5.291 -8.579 1.00 87.88 113 SER A O 1
ATOM 925 N N . PHE A 1 114 ? -9.088 4.563 -6.622 1.00 91.44 114 PHE A N 1
ATOM 926 C CA . PHE A 1 114 ? -9.125 3.125 -6.910 1.00 91.44 114 PHE A CA 1
ATOM 927 C C . PHE A 1 114 ? -10.531 2.600 -6.621 1.00 91.44 114 PHE A C 1
ATOM 929 O O . PHE A 1 114 ? -11.327 3.285 -5.986 1.00 91.44 114 PHE A O 1
ATOM 936 N N . ASN A 1 115 ? -10.838 1.385 -7.063 1.00 88.69 115 ASN A N 1
ATOM 937 C CA . ASN A 1 115 ? -12.041 0.685 -6.633 1.00 88.69 115 ASN A CA 1
ATOM 938 C C . ASN A 1 115 ? -11.664 -0.301 -5.519 1.00 88.69 115 ASN A C 1
ATOM 940 O O . ASN A 1 115 ? -10.747 -1.106 -5.690 1.00 88.69 115 ASN A O 1
ATOM 944 N N . GLY A 1 116 ? -12.330 -0.201 -4.369 1.00 90.06 116 GLY A N 1
ATOM 945 C CA . GLY A 1 116 ? -12.001 -0.969 -3.173 1.00 90.06 116 GLY A CA 1
ATOM 946 C C . GLY A 1 116 ? -13.203 -1.693 -2.606 1.00 90.06 116 GLY A C 1
ATOM 947 O O . GLY A 1 116 ? -14.257 -1.102 -2.398 1.00 90.06 116 GLY A O 1
ATOM 948 N N . THR A 1 117 ? -13.037 -2.975 -2.305 1.00 90.12 117 THR A N 1
ATOM 949 C CA . THR A 1 117 ? -14.088 -3.801 -1.706 1.00 90.12 117 THR A CA 1
ATOM 950 C C . THR A 1 117 ? -13.567 -4.542 -0.484 1.00 90.12 117 THR A C 1
ATOM 952 O O . THR A 1 117 ? -12.390 -4.892 -0.386 1.00 90.12 117 THR A O 1
ATOM 955 N N . ARG A 1 118 ? -14.449 -4.769 0.492 1.00 89.75 118 ARG A N 1
ATOM 956 C CA . ARG A 1 118 ? -14.143 -5.585 1.669 1.00 89.75 118 ARG A CA 1
ATOM 957 C C . ARG A 1 118 ? -14.416 -7.049 1.347 1.00 89.75 118 ARG A C 1
ATOM 959 O O . ARG A 1 118 ? -15.544 -7.392 1.006 1.00 89.75 118 ARG A O 1
ATOM 966 N N . ILE A 1 119 ? -13.430 -7.913 1.561 1.00 86.88 119 ILE A N 1
ATOM 967 C CA . ILE A 1 119 ? -13.638 -9.361 1.570 1.00 86.88 119 ILE A CA 1
ATOM 968 C C . ILE A 1 119 ? -13.886 -9.787 3.018 1.00 86.88 119 ILE A C 1
ATOM 970 O O . ILE A 1 119 ? -12.968 -9.877 3.844 1.00 86.88 119 ILE A O 1
ATOM 974 N N . LEU A 1 120 ? -15.165 -9.985 3.342 1.00 77.75 120 LEU A N 1
ATOM 975 C CA . LEU A 1 120 ? -15.606 -10.435 4.660 1.00 77.75 120 LEU A CA 1
ATOM 976 C C . LEU A 1 120 ? -15.073 -11.857 4.926 1.00 77.75 120 LEU A C 1
ATOM 978 O O . LEU A 1 120 ? -15.033 -12.689 4.029 1.00 77.75 120 LEU A O 1
ATOM 982 N N . GLY A 1 121 ? -14.614 -12.125 6.151 1.00 78.81 121 GLY A N 1
ATOM 983 C CA . GLY A 1 121 ? -14.008 -13.409 6.546 1.00 78.81 121 GLY A CA 1
ATOM 984 C C . GLY A 1 121 ? -12.475 -13.441 6.484 1.00 78.81 121 GLY A C 1
ATOM 985 O O . GLY A 1 121 ? -11.853 -14.003 7.383 1.00 78.81 121 GLY A O 1
ATOM 986 N N . LEU A 1 122 ? -11.855 -12.759 5.512 1.00 82.19 122 LEU A N 1
ATOM 987 C CA . LEU A 1 122 ? -10.386 -12.685 5.384 1.00 82.19 122 LEU A CA 1
ATOM 988 C C . LEU A 1 122 ? -9.762 -11.438 6.030 1.00 82.19 122 LEU A C 1
ATOM 990 O O . LEU A 1 122 ? -8.542 -11.372 6.185 1.00 82.19 122 LEU A O 1
ATOM 994 N N . LYS A 1 123 ? -10.596 -10.469 6.438 1.00 87.81 123 LYS A N 1
ATOM 995 C CA . LYS A 1 123 ? -10.167 -9.138 6.910 1.00 87.81 123 LYS A CA 1
ATOM 996 C C . LYS A 1 123 ? -9.244 -8.448 5.898 1.00 87.81 123 LYS A C 1
ATOM 998 O O . LYS A 1 123 ? -8.217 -7.865 6.252 1.00 87.81 123 LYS A O 1
ATOM 1003 N N . THR A 1 124 ? -9.614 -8.547 4.625 1.00 87.62 124 THR A N 1
ATOM 1004 C CA . THR A 1 124 ? -8.816 -8.070 3.497 1.00 87.62 124 THR A CA 1
ATOM 1005 C C . THR A 1 124 ? -9.592 -7.039 2.697 1.00 87.62 124 THR A C 1
ATOM 1007 O O . THR A 1 124 ? -10.754 -7.250 2.350 1.00 87.62 124 THR A O 1
ATOM 1010 N N . ILE A 1 125 ? -8.944 -5.917 2.406 1.00 89.50 125 ILE A N 1
ATOM 1011 C CA . ILE A 1 125 ? -9.426 -4.923 1.452 1.00 89.50 125 ILE A CA 1
ATOM 1012 C C . ILE A 1 125 ? -8.833 -5.286 0.096 1.00 89.50 125 ILE A C 1
ATOM 1014 O O . ILE A 1 125 ? -7.612 -5.349 -0.052 1.00 89.50 125 ILE A O 1
ATOM 1018 N N . PHE A 1 126 ? -9.694 -5.542 -0.877 1.00 90.56 126 PHE A N 1
ATOM 1019 C CA . PHE A 1 126 ? -9.307 -5.779 -2.256 1.00 90.56 126 PHE A CA 1
ATOM 1020 C C . PHE A 1 126 ? -9.370 -4.468 -3.027 1.00 90.56 126 PHE A C 1
ATOM 1022 O O . PHE A 1 126 ? -10.400 -3.799 -3.019 1.00 90.56 126 PHE A O 1
ATOM 1029 N N . LEU A 1 127 ? -8.268 -4.102 -3.668 1.00 90.81 127 LEU A N 1
ATOM 1030 C CA . LEU A 1 127 ? -8.109 -2.897 -4.463 1.00 90.81 127 LEU A CA 1
ATOM 1031 C C . LEU A 1 127 ? -7.877 -3.273 -5.919 1.00 90.81 127 LEU A C 1
ATOM 1033 O O . LEU A 1 127 ? -7.123 -4.197 -6.218 1.00 90.81 127 LEU A O 1
ATOM 1037 N N . GLN A 1 128 ? -8.474 -2.500 -6.811 1.00 88.31 128 GLN A N 1
ATOM 1038 C CA . GLN A 1 128 ? -8.233 -2.583 -8.241 1.00 88.31 128 GLN A CA 1
ATOM 1039 C C . GLN A 1 128 ? -8.188 -1.181 -8.844 1.00 88.31 128 GLN A C 1
ATOM 1041 O O . GLN A 1 128 ? -8.816 -0.248 -8.326 1.00 88.31 128 GLN A O 1
ATOM 1046 N N . GLY A 1 129 ? -7.465 -1.042 -9.952 1.00 86.56 129 GLY A N 1
ATOM 1047 C CA . GLY A 1 129 ? -7.488 0.182 -10.742 1.00 86.56 129 GLY A CA 1
ATOM 1048 C C . GLY A 1 129 ? -8.908 0.536 -11.197 1.00 86.56 129 GLY A C 1
ATOM 1049 O O . GLY A 1 129 ? -9.773 -0.332 -11.352 1.00 86.56 129 GLY A O 1
ATOM 1050 N N . LEU A 1 130 ? -9.174 1.828 -11.393 1.00 86.38 130 LEU A N 1
ATOM 1051 C CA . LEU A 1 130 ? -10.418 2.252 -12.032 1.00 86.38 130 LEU A CA 1
ATOM 1052 C C . LEU A 1 130 ? -10.395 1.822 -13.498 1.00 86.38 130 LEU A C 1
ATOM 1054 O O . LEU A 1 130 ? -9.348 1.870 -14.138 1.00 86.38 130 LEU A O 1
ATOM 1058 N N . LYS A 1 131 ? -11.551 1.425 -14.034 1.00 83.25 131 LYS A N 1
ATOM 1059 C CA . LYS A 1 131 ? -11.676 1.105 -15.458 1.00 83.25 131 LYS A CA 1
ATOM 1060 C C . LYS A 1 131 ? -11.159 2.286 -16.292 1.00 83.25 131 LYS A C 1
ATOM 1062 O O . LYS A 1 131 ? -11.462 3.432 -15.966 1.00 83.25 131 LYS A O 1
ATOM 1067 N N . ASP A 1 132 ? -10.356 1.988 -17.310 1.00 80.06 132 ASP A N 1
ATOM 1068 C CA . ASP A 1 132 ? -9.699 2.958 -18.201 1.00 80.06 132 ASP A CA 1
ATOM 1069 C C . ASP A 1 132 ? -8.584 3.806 -17.531 1.00 80.06 132 ASP A C 1
ATOM 1071 O O . ASP A 1 132 ? -7.961 4.643 -18.180 1.00 80.06 132 ASP A O 1
ATOM 1075 N N . MET A 1 133 ? -8.293 3.575 -16.242 1.00 78.44 133 MET A N 1
ATOM 1076 C CA . MET A 1 133 ? -7.196 4.184 -15.460 1.00 78.44 133 MET A CA 1
ATOM 1077 C C . MET A 1 133 ? -6.459 3.139 -14.593 1.00 78.44 133 MET A C 1
ATOM 1079 O O . MET A 1 133 ? -5.848 3.447 -13.568 1.00 78.44 133 MET A O 1
ATOM 1083 N N . ASN A 1 134 ? -6.536 1.876 -14.993 1.00 80.88 134 ASN A N 1
ATOM 1084 C CA . ASN A 1 134 ? -5.965 0.696 -14.348 1.00 80.88 134 ASN A CA 1
ATOM 1085 C C . ASN A 1 134 ? -4.570 0.345 -14.875 1.00 80.88 134 ASN A C 1
ATOM 1087 O O . ASN A 1 134 ? -3.973 -0.608 -14.394 1.00 80.88 134 ASN A O 1
ATOM 1091 N N . TYR A 1 135 ? -4.025 1.137 -15.796 1.00 83.69 135 TYR A N 1
ATOM 1092 C CA . TYR A 1 135 ? -2.700 0.898 -16.344 1.00 83.69 135 TYR A CA 1
ATOM 1093 C C . TYR A 1 135 ? -1.609 1.295 -15.344 1.00 83.69 135 TYR A C 1
ATOM 1095 O O . TYR A 1 135 ? -1.507 2.457 -14.937 1.00 83.69 135 TYR A O 1
ATOM 1103 N N . LEU A 1 136 ? -0.788 0.331 -14.938 1.00 84.00 136 LEU A N 1
ATOM 1104 C CA . LEU A 1 136 ? 0.403 0.559 -14.128 1.00 84.00 136 LEU A CA 1
ATOM 1105 C C . LEU A 1 136 ? 1.632 0.399 -15.028 1.00 84.00 136 LEU A C 1
ATOM 1107 O O . LEU A 1 136 ? 2.125 -0.715 -15.234 1.00 84.00 136 LEU A O 1
ATOM 1111 N N . ALA A 1 137 ? 2.094 1.518 -15.589 1.00 84.69 137 ALA A N 1
ATOM 1112 C CA . ALA A 1 137 ? 3.171 1.508 -16.567 1.00 84.69 137 ALA A CA 1
ATOM 1113 C C . ALA A 1 137 ? 4.498 1.033 -15.962 1.00 84.69 137 ALA A C 1
ATOM 1115 O O . ALA A 1 137 ? 4.786 1.267 -14.784 1.00 84.69 137 ALA A O 1
ATOM 1116 N N . GLY A 1 138 ? 5.281 0.345 -16.788 1.00 83.38 138 GLY A N 1
ATOM 1117 C CA . GLY A 1 138 ? 6.636 -0.072 -16.453 1.00 83.38 138 GLY A CA 1
ATOM 1118 C C . GLY A 1 138 ? 7.636 1.086 -16.428 1.00 83.38 138 GLY A C 1
ATOM 1119 O O . GLY A 1 138 ? 7.330 2.227 -16.783 1.00 83.38 138 GLY A O 1
ATOM 1120 N N . GLU A 1 139 ? 8.862 0.790 -16.011 1.00 81.69 139 GLU A N 1
ATOM 1121 C CA . GLU A 1 139 ? 9.961 1.744 -15.982 1.00 81.69 139 GLU A CA 1
ATOM 1122 C C . GLU A 1 139 ? 10.386 2.177 -17.384 1.00 81.69 139 GLU A C 1
ATOM 1124 O O . GLU A 1 139 ? 10.887 1.391 -18.193 1.00 81.69 139 GLU A O 1
ATOM 1129 N N . THR A 1 140 ? 10.333 3.480 -17.633 1.00 82.44 140 THR A N 1
ATOM 1130 C CA . THR A 1 140 ? 10.851 4.078 -18.862 1.00 82.44 140 THR A CA 1
ATOM 1131 C C . THR A 1 140 ? 12.222 4.702 -18.631 1.00 82.44 140 THR A C 1
ATOM 1133 O O . THR A 1 140 ? 12.567 5.127 -17.526 1.00 82.44 140 THR A O 1
ATOM 1136 N N . ASN A 1 141 ? 13.028 4.799 -19.687 1.00 79.06 141 ASN A N 1
ATOM 1137 C CA . ASN A 1 141 ? 14.276 5.556 -19.619 1.00 79.06 141 ASN A CA 1
ATOM 1138 C C . ASN A 1 141 ? 13.999 7.034 -19.311 1.00 79.06 141 ASN A C 1
ATOM 1140 O O . ASN A 1 141 ? 12.957 7.575 -19.683 1.00 79.06 141 ASN A O 1
ATOM 1144 N N . GLY A 1 142 ? 14.937 7.677 -18.615 1.00 75.25 142 GLY A N 1
ATOM 1145 C CA . GLY A 1 142 ? 14.902 9.120 -18.421 1.00 75.25 142 GLY A CA 1
ATOM 1146 C C . GLY A 1 142 ? 15.120 9.872 -19.737 1.00 75.25 142 GLY A C 1
ATOM 1147 O O . GLY A 1 142 ? 15.575 9.308 -20.733 1.00 75.25 142 GLY A O 1
ATOM 1148 N N . THR A 1 143 ? 14.782 11.158 -19.744 1.00 80.06 143 THR A N 1
ATOM 1149 C CA . THR A 1 143 ? 14.839 11.995 -20.952 1.00 80.06 143 THR A CA 1
ATOM 1150 C C . THR A 1 143 ? 16.276 12.187 -21.447 1.00 80.06 143 THR A C 1
ATOM 1152 O O . THR A 1 143 ? 16.510 12.240 -22.654 1.00 80.06 143 THR A O 1
ATOM 1155 N N . CYS A 1 144 ? 17.248 12.267 -20.531 1.00 79.06 144 CYS A N 1
ATOM 1156 C CA . CYS A 1 144 ? 18.674 12.339 -20.843 1.00 79.06 144 CYS A CA 1
ATOM 1157 C C . CYS A 1 144 ? 19.395 11.016 -20.517 1.00 79.06 144 CYS A C 1
ATOM 1159 O O . CYS A 1 144 ? 19.014 10.329 -19.572 1.00 79.06 144 CYS A O 1
ATOM 1161 N N . PRO A 1 145 ? 20.514 10.687 -21.195 1.00 72.69 145 PRO A N 1
ATOM 1162 C CA . PRO A 1 145 ? 21.301 9.477 -20.909 1.00 72.69 145 PRO A CA 1
ATOM 1163 C C . PRO A 1 145 ? 21.827 9.365 -19.467 1.00 72.69 145 PRO A C 1
ATOM 1165 O O . PRO A 1 145 ? 22.158 8.274 -19.014 1.00 72.69 145 PRO A O 1
ATOM 1168 N N . SER A 1 146 ? 21.945 10.490 -18.757 1.00 76.75 146 SER A N 1
ATOM 1169 C CA . SER A 1 146 ? 22.351 10.554 -17.348 1.00 76.75 146 SER A CA 1
ATOM 1170 C C . SER A 1 146 ? 21.183 10.495 -16.364 1.00 76.75 146 SER A C 1
ATOM 1172 O O . SER A 1 146 ? 21.418 10.410 -15.157 1.00 76.75 146 SER A O 1
ATOM 1174 N N . ASP A 1 147 ? 19.946 10.607 -16.849 1.00 72.75 147 ASP A N 1
ATOM 1175 C CA . ASP A 1 147 ? 18.774 10.646 -15.987 1.00 72.75 147 ASP A CA 1
ATOM 1176 C C . ASP A 1 147 ? 18.470 9.240 -15.457 1.00 72.75 147 ASP A C 1
ATOM 1178 O O . ASP A 1 147 ? 18.583 8.251 -16.189 1.00 72.75 147 ASP A O 1
ATOM 1182 N N . PRO A 1 148 ? 18.070 9.119 -14.180 1.00 69.38 148 PRO A N 1
ATOM 1183 C CA . PRO A 1 148 ? 17.594 7.849 -13.662 1.00 69.38 148 PRO A CA 1
ATOM 1184 C C . PRO A 1 148 ? 16.329 7.419 -14.414 1.00 69.38 148 PRO A C 1
ATOM 1186 O O . PRO A 1 148 ? 15.570 8.254 -14.911 1.00 69.38 148 PRO A O 1
ATOM 1189 N N . ARG A 1 149 ? 16.080 6.106 -14.452 1.00 74.31 149 ARG A N 1
ATOM 1190 C CA . ARG A 1 149 ? 14.827 5.565 -14.990 1.00 74.31 149 ARG A CA 1
ATOM 1191 C C . ARG A 1 149 ? 13.632 6.195 -14.277 1.00 74.31 149 ARG A C 1
ATOM 1193 O O . ARG A 1 149 ? 13.663 6.418 -13.063 1.00 74.31 149 ARG A O 1
ATOM 1200 N N . VAL A 1 150 ? 12.605 6.506 -15.056 1.00 73.75 150 VAL A N 1
ATOM 1201 C CA . VAL A 1 150 ? 11.369 7.114 -14.579 1.00 73.75 150 VAL A CA 1
ATOM 1202 C C . VAL A 1 150 ? 10.349 6.012 -14.382 1.00 73.75 150 VAL A C 1
ATOM 1204 O O . VAL A 1 150 ? 10.109 5.186 -15.256 1.00 73.75 150 VAL A O 1
ATOM 1207 N N . LEU A 1 151 ? 9.763 6.027 -13.198 1.00 75.06 151 LEU A N 1
ATOM 1208 C CA . LEU A 1 151 ? 8.814 5.042 -12.737 1.00 75.06 151 LEU A CA 1
ATOM 1209 C C . LEU A 1 151 ? 7.447 5.697 -12.629 1.00 75.06 151 LEU A C 1
ATOM 1211 O O . LEU A 1 151 ? 7.289 6.694 -11.910 1.00 75.06 151 LEU A O 1
ATOM 1215 N N . GLU A 1 152 ? 6.457 5.120 -13.299 1.00 78.50 152 GLU A N 1
ATOM 1216 C CA . GLU A 1 152 ? 5.078 5.469 -13.010 1.00 78.50 152 GLU A CA 1
ATOM 1217 C C . GLU A 1 152 ? 4.643 4.888 -11.666 1.00 78.50 152 GLU A C 1
ATOM 1219 O O . GLU A 1 152 ? 5.068 3.823 -11.212 1.00 78.50 152 GLU A O 1
ATOM 1224 N N . LYS A 1 153 ? 3.787 5.647 -10.993 1.00 83.12 153 LYS A N 1
ATOM 1225 C CA . LYS A 1 153 ? 3.230 5.271 -9.703 1.00 83.12 153 LYS A CA 1
ATOM 1226 C C . LYS A 1 153 ? 1.755 5.592 -9.694 1.00 83.12 153 LYS A C 1
ATOM 1228 O O . LYS A 1 153 ? 1.356 6.710 -10.021 1.00 83.12 153 LYS A O 1
ATOM 1233 N N . GLN A 1 154 ? 0.962 4.645 -9.226 1.00 87.88 154 GLN A N 1
ATOM 1234 C CA . GLN A 1 154 ? -0.426 4.911 -8.901 1.00 87.88 154 GLN A CA 1
ATOM 1235 C C . GLN A 1 154 ? -0.544 5.181 -7.406 1.00 87.88 154 GLN A C 1
ATOM 1237 O O . GLN A 1 154 ? 0.101 4.528 -6.585 1.00 87.88 154 GLN A O 1
ATOM 1242 N N . GLN A 1 155 ? -1.342 6.179 -7.036 1.00 90.50 155 GLN A N 1
ATOM 1243 C CA . GLN A 1 155 ? -1.535 6.554 -5.642 1.00 90.50 155 GLN A CA 1
ATOM 1244 C C . GLN A 1 155 ? -3.007 6.729 -5.320 1.00 90.50 155 GLN A C 1
ATOM 1246 O O . GLN A 1 155 ? -3.789 7.218 -6.132 1.00 90.50 155 GLN A O 1
ATOM 1251 N N . SER A 1 156 ? -3.341 6.405 -4.083 1.00 91.12 156 SER A N 1
ATOM 1252 C CA . SER A 1 156 ? -4.685 6.523 -3.559 1.00 91.12 156 SER A CA 1
ATOM 1253 C C . SER A 1 156 ? -4.642 6.839 -2.071 1.00 91.12 156 SER A C 1
ATOM 1255 O O . SER A 1 156 ? -3.623 6.666 -1.394 1.00 91.12 156 SER A O 1
ATOM 1257 N N . VAL A 1 157 ? -5.761 7.343 -1.568 1.00 92.44 157 VAL A N 1
ATOM 1258 C CA . VAL A 1 157 ? -6.008 7.512 -0.143 1.00 92.44 157 VAL A CA 1
ATOM 1259 C C . VAL A 1 157 ? -7.100 6.533 0.260 1.00 92.44 157 VAL A C 1
ATOM 1261 O O . VAL A 1 157 ? -8.093 6.385 -0.438 1.00 92.44 157 VAL A O 1
ATOM 1264 N N . ILE A 1 158 ? -6.915 5.887 1.399 1.00 93.12 158 ILE A N 1
ATOM 1265 C CA . ILE A 1 158 ? -7.887 5.019 2.045 1.00 93.12 158 ILE A CA 1
ATOM 1266 C C . ILE A 1 158 ? -8.370 5.720 3.311 1.00 93.12 158 ILE A C 1
ATOM 1268 O O . ILE A 1 158 ? -7.542 6.200 4.094 1.00 93.12 158 ILE A O 1
ATOM 1272 N N . SER A 1 159 ? -9.684 5.796 3.515 1.00 93.00 159 SER A N 1
ATOM 1273 C CA . SER A 1 159 ? -10.286 6.340 4.733 1.00 93.00 159 SER A CA 1
ATOM 1274 C C . SER A 1 159 ? -10.816 5.245 5.645 1.00 93.00 159 SER A C 1
ATOM 1276 O O . SER A 1 159 ? -11.296 4.199 5.208 1.00 93.00 159 SER A O 1
ATOM 1278 N N . PHE A 1 160 ? -10.721 5.519 6.942 1.00 92.12 160 PHE A N 1
ATOM 1279 C CA . PHE A 1 160 ? -11.198 4.656 8.005 1.00 92.12 160 PHE A CA 1
ATOM 1280 C C . PHE A 1 160 ? -11.929 5.490 9.061 1.00 92.12 160 PHE A C 1
ATOM 1282 O O . PHE A 1 160 ? -11.475 6.572 9.441 1.00 92.12 160 PHE A O 1
ATOM 1289 N N . ASN A 1 161 ? -13.034 4.972 9.580 1.00 91.31 161 ASN A N 1
ATOM 1290 C CA . ASN A 1 161 ? -13.897 5.619 10.553 1.00 91.31 161 ASN A CA 1
ATOM 1291 C C . ASN A 1 161 ? -13.684 5.039 11.959 1.00 91.31 161 ASN A C 1
ATOM 1293 O O . ASN A 1 161 ? -13.705 3.833 12.139 1.00 91.31 161 ASN A O 1
ATOM 1297 N N . LYS A 1 162 ? -13.550 5.875 12.990 1.00 86.25 162 LYS A N 1
ATOM 1298 C CA . LYS A 1 162 ? -13.303 5.429 14.377 1.00 86.25 162 LYS A CA 1
ATOM 1299 C C . LYS A 1 162 ? -14.579 5.199 15.194 1.00 86.25 162 LYS A C 1
ATOM 1301 O O . LYS A 1 162 ? -14.619 5.490 16.391 1.00 86.25 162 LYS A O 1
ATOM 1306 N N . LYS A 1 163 ? -15.652 4.721 14.563 1.00 71.88 163 LYS A N 1
ATOM 1307 C CA . LYS A 1 163 ? -16.971 4.577 15.208 1.00 71.88 163 LYS A CA 1
ATOM 1308 C C . LYS A 1 163 ? -16.969 3.583 16.374 1.00 71.88 163 LYS A C 1
ATOM 1310 O O . LYS A 1 163 ? -17.631 3.842 17.376 1.00 71.88 163 LYS A O 1
ATOM 1315 N N . ASN A 1 164 ? -16.218 2.486 16.269 1.00 63.22 164 ASN A N 1
ATOM 1316 C CA . ASN A 1 164 ? -16.384 1.328 17.158 1.00 63.22 164 ASN A CA 1
ATOM 1317 C C . ASN A 1 164 ? -15.238 1.109 18.153 1.00 63.22 164 ASN A C 1
ATOM 1319 O O . ASN A 1 164 ? -15.261 0.156 18.931 1.00 63.22 164 ASN A O 1
ATOM 1323 N N . THR A 1 165 ? -14.238 1.985 18.173 1.00 60.84 165 THR A N 1
ATOM 1324 C CA . THR A 1 165 ? -12.952 1.666 18.794 1.00 60.84 165 THR A CA 1
ATOM 1325 C C . THR A 1 165 ? -12.528 2.750 19.792 1.00 60.84 165 THR A C 1
ATOM 1327 O O . THR A 1 165 ? -12.070 3.840 19.449 1.00 60.84 165 THR A O 1
ATOM 1330 N N . LYS A 1 166 ? -12.679 2.450 21.090 1.00 63.16 166 LYS A N 1
ATOM 1331 C CA . LYS A 1 166 ? -12.145 3.281 22.180 1.00 63.16 166 LYS A CA 1
ATOM 1332 C C . LYS A 1 166 ? -10.657 2.954 22.372 1.00 63.16 166 LYS A C 1
ATOM 1334 O O . LYS A 1 166 ? -10.309 1.792 22.523 1.00 63.16 166 LYS A O 1
ATOM 1339 N N . HIS A 1 167 ? -9.809 3.988 22.400 1.00 66.06 167 HIS A N 1
ATOM 1340 C CA . HIS A 1 167 ? -8.352 3.913 22.650 1.00 66.06 167 HIS A CA 1
ATOM 1341 C C . HIS A 1 167 ? -7.549 3.266 21.510 1.00 66.06 167 HIS A C 1
ATOM 1343 O O . HIS A 1 167 ? -6.933 2.213 21.660 1.00 66.06 167 HIS A O 1
ATOM 1349 N N . ILE A 1 168 ? -7.543 3.937 20.359 1.00 72.25 168 ILE A N 1
ATOM 1350 C CA . ILE A 1 168 ? -6.827 3.488 19.167 1.00 72.25 168 ILE A CA 1
ATOM 1351 C C . ILE A 1 168 ? -5.446 4.125 19.096 1.00 72.25 168 ILE A C 1
ATOM 1353 O O . ILE A 1 168 ? -5.331 5.349 19.073 1.00 72.25 168 ILE A O 1
ATOM 1357 N N . ASP A 1 169 ? -4.419 3.291 18.970 1.00 80.88 169 ASP A N 1
ATOM 1358 C CA . ASP A 1 169 ? -3.082 3.720 18.564 1.00 80.88 169 ASP A CA 1
ATOM 1359 C C . ASP A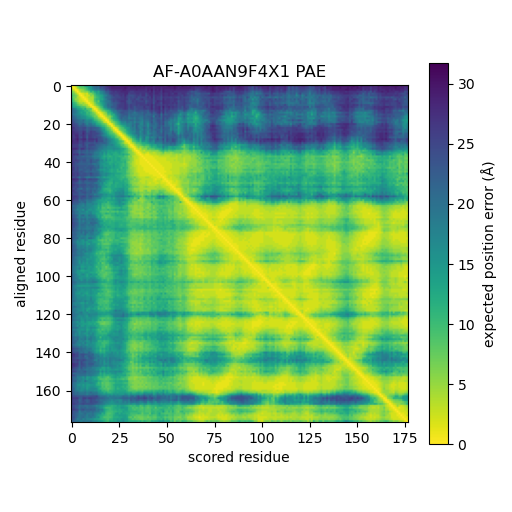 1 169 ? -2.877 3.381 17.081 1.00 80.88 169 ASP A C 1
ATOM 1361 O O . ASP A 1 169 ? -2.446 2.273 16.737 1.00 80.88 169 ASP A O 1
ATOM 1365 N N . ILE A 1 170 ? -3.232 4.328 16.205 1.00 82.81 170 ILE A N 1
ATOM 1366 C CA . ILE A 1 170 ? -3.043 4.220 14.749 1.00 82.81 170 ILE A CA 1
ATOM 1367 C C . ILE A 1 170 ? -1.554 4.222 14.393 1.00 82.81 170 ILE A C 1
ATOM 1369 O O . ILE A 1 170 ? -1.144 3.533 13.462 1.00 82.81 170 ILE A O 1
ATOM 1373 N N . MET A 1 171 ? -0.721 4.913 15.173 1.00 76.50 171 MET A N 1
ATOM 1374 C CA . MET A 1 171 ? 0.722 4.976 14.933 1.00 76.50 171 MET A CA 1
ATOM 1375 C C . MET A 1 171 ? 1.395 3.610 15.058 1.00 76.50 171 MET A C 1
ATOM 1377 O O . MET A 1 171 ? 2.417 3.376 14.419 1.00 76.50 171 MET A O 1
ATOM 1381 N N . ARG A 1 172 ? 0.837 2.700 15.863 1.00 76.25 172 ARG A N 1
ATOM 1382 C CA . ARG A 1 172 ? 1.325 1.317 15.964 1.00 76.25 172 ARG A CA 1
ATOM 1383 C C . ARG A 1 172 ? 0.535 0.325 15.131 1.00 76.25 172 ARG A C 1
ATOM 1385 O O . ARG A 1 172 ? 1.113 -0.620 14.614 1.00 76.25 172 ARG A O 1
ATOM 1392 N N . ASN A 1 173 ? -0.778 0.502 15.048 1.00 80.50 173 ASN A N 1
ATOM 1393 C CA . ASN A 1 173 ? -1.677 -0.541 14.562 1.00 80.50 173 ASN A CA 1
ATOM 1394 C C . ASN A 1 173 ? -2.367 -0.186 13.230 1.00 80.50 173 ASN A C 1
ATOM 1396 O O . ASN A 1 173 ? -3.128 -0.998 12.720 1.00 80.50 173 ASN A O 1
ATOM 1400 N N . GLY A 1 174 ? -2.141 1.006 12.672 1.00 81.75 174 GLY A N 1
ATOM 1401 C CA . GLY A 1 174 ? -2.703 1.451 11.389 1.00 81.75 174 GLY A CA 1
ATOM 1402 C C . GLY A 1 174 ? -1.965 0.905 10.165 1.00 81.75 174 GLY A C 1
ATOM 1403 O O . GLY A 1 174 ? -1.987 1.534 9.108 1.00 81.75 174 GLY A O 1
ATOM 1404 N N . PHE A 1 175 ? -1.260 -0.217 10.318 1.00 84.44 175 PHE A N 1
ATOM 1405 C CA . PHE A 1 175 ? -0.469 -0.856 9.273 1.00 84.44 175 PHE A CA 1
ATOM 1406 C C . PHE A 1 175 ? -1.065 -2.224 8.923 1.00 84.44 175 PHE A C 1
ATOM 1408 O O . PHE A 1 175 ? -1.537 -2.914 9.828 1.00 84.44 175 PHE A O 1
ATOM 1415 N N . PRO A 1 176 ? -1.035 -2.609 7.639 1.00 82.44 176 PRO A N 1
ATOM 1416 C CA . PRO A 1 176 ? -1.383 -3.957 7.192 1.00 82.44 176 PRO A CA 1
ATOM 1417 C C . PRO A 1 176 ? -0.492 -5.042 7.810 1.00 82.44 176 PRO A C 1
ATOM 1419 O O . PRO A 1 176 ? 0.628 -4.745 8.235 1.00 82.44 176 PRO A O 1
ATOM 1422 N N . SER A 1 177 ? -1.005 -6.275 7.828 1.00 77.38 177 SER A N 1
ATOM 1423 C CA . SER A 1 177 ? -0.391 -7.463 8.445 1.00 77.38 177 SER A CA 1
ATOM 1424 C C . SER A 1 177 ? 0.229 -8.427 7.440 1.00 77.38 177 SER A C 1
ATOM 1426 O O . SER A 1 177 ? -0.396 -8.648 6.377 1.00 77.38 177 SER A O 1
#

Nearest PDB structures (foldseek):
  3ndy-assembly1_F  TM=8.519E-01  e=1.361E-04  Clostridium cellulovorans
  8owf-assembly1_A  TM=5.378E-01  e=3.225E-03  Clostridium perfringens
  8oye-assembly1_A  TM=5.371E-01  e=3.416E-03  Clostridium perfringens
  6xt9-assembly1_I  TM=3.909E-01  e=2.869E-01  Homo sapiens
  3o0l-assembly1_B  TM=3.548E-01  e=9.070E-01  Shewanella loihica PV-4

Secondary structure (DSSP, 8-state):
----HHHHHHT-SSB-----------S------STTHHHHHHHHHHHTTPPPPSS--S-TT-SEEEEEEEEEE-SSEEEEEEEEEE-SSS-BSS-EEEEE-SSSGGGEEEEESEEEEEETTTTEEEEEEPTTS--B--PBPPSSTTSPPB--EEEEEEEEE-SS-SS--HHHHSS--

pLDDT: mean 72.66, std 19.6, range [24.78, 93.12]

Mean predicted aligned error: 10.92 Å

InterPro domains:
  IPR056900 COBRA, C-terminal domain [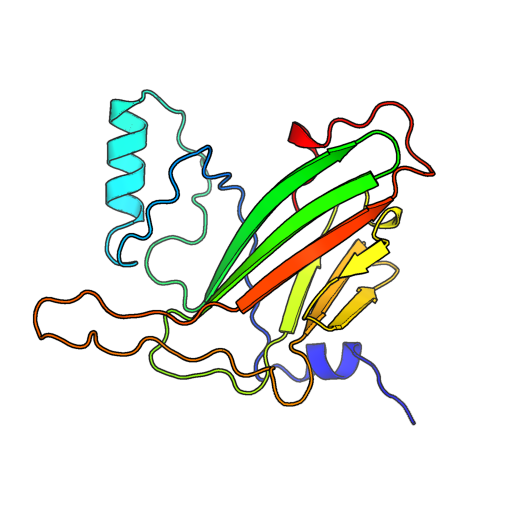PF25079] (26-177)

Solvent-accessible surface area (backbone atoms only — not comparable to full-atom values): 10636 Å² total; per-residue (Å²): 144,79,91,52,69,65,58,60,66,70,61,71,73,58,70,51,83,57,75,66,51,94,67,76,69,74,88,70,80,77,87,60,69,63,76,60,45,49,62,52,49,53,52,49,28,62,75,67,72,48,88,79,67,94,72,72,49,86,56,74,84,54,56,52,50,69,49,68,43,79,70,48,82,57,86,67,27,38,31,32,36,41,35,42,34,30,69,31,70,65,58,37,69,60,43,39,42,66,47,36,31,88,55,67,50,86,25,56,70,54,48,45,86,38,44,63,46,79,43,84,93,71,37,24,42,40,36,29,46,32,89,100,61,21,64,44,44,21,41,39,78,33,97,45,99,86,46,65,70,41,65,43,68,52,68,34,44,36,39,30,42,44,85,88,59,85,89,77,59,54,92,79,50,68,59,66,97